Protein AF-A0A1V5E621-F1 (afdb_monomer_lite)

Sequence (290 aa):
MVGLLAVSEIFIEAEEPFKEYKGSVGYKSMRDEMPPFSLFKSQWANLIRSPIIGTVVGALPGAGATIAAFLAYGTTARLSKNPEKFGKGAIDGLMSSECANNASTGGSMTILLSLGLPGSNTTAMMIAAFMIHGMQPGPLLMTTRPDIIYGIFVAMLLSNLFLLVLTAFVGIRMFLELNRLPYSIFSAVIMILCVVGAFGLANSTDDLYLMFVFGVVGYVMMKFDIPVAPAILALVLGDMAELALRRSLLLSMGDPTILISRPISIILLLGAVISIVYPLIKKPKILQGA

pLDDT: mean 83.5, std 10.84, range [32.88, 95.5]

Foldseek 3Di:
DCQLPLLLVLVVVVVPDQPPPPDQPDCPDLVVLPDDPVVCVVQVVLLVVLLVLLLVLLLAFASALQNSLVVQLVVQLLPDPCVVCPVVPDPNSVSSSVSSSLSSVVNQVCCCQAPVGGSHPVSVVVCVVCVVVVHRHHPVCCVPPVVVVVVVVVVSVVVVVVCVVCCSPPVSVVVSVVVPDRVVVVSVVSVVVSQCVQCVPPVDPVSVVVSNVSNVVSNVCVVVVNDSVVVVVCVSVVVVVVVVQVVQCVVVVNDNCSCVPDPVSVVVVVVVVCVVVVCVVPPRPSVVPD

Secondary structure (DSSP, 8-state):
-HIIIIIHHHHHHTTS-------------HHHHSPPHHHHHHTHHHHHHHHHHHHHHHTSTTTHHHHHHHHHHHHHHHH-S-GGGTTTT-HHHHHHHHHHHHHHHHHHHHHHHHHS--SSHHHHHHHHHHHHTT---SHHHHHH-HHHHHHHHHHHHHHHHHHHHHIIIIIHHHHHHHTTS-HHHHHHHHHHHHHHHHHHHHT-HHHHHHHHHHHHHHHHHHHTT--HHHHHHHHHHHHHHHHHHHHHHHHTTT-TTHHHHSHHHHHHHHHHHHHHHHHHHS--GGGG--

Radius of gyration: 21.8 Å; chains: 1; bounding box: 54×50×50 Å

Structure (mmCIF, N/CA/C/O backbone):
data_AF-A0A1V5E621-F1
#
_entry.id   AF-A0A1V5E621-F1
#
loop_
_atom_site.group_PDB
_atom_site.id
_atom_site.type_symbol
_atom_site.label_atom_id
_atom_site.label_alt_id
_atom_site.label_comp_id
_atom_site.label_asym_id
_atom_site.label_entity_id
_atom_site.label_seq_id
_atom_site.pdbx_PDB_ins_code
_atom_site.Cartn_x
_atom_site.Cartn_y
_atom_site.Cartn_z
_atom_site.occupancy
_atom_site.B_iso_or_equiv
_atom_site.auth_seq_id
_atom_site.auth_comp_id
_atom_site.auth_asym_id
_atom_site.auth_atom_id
_atom_site.pdbx_PDB_model_num
ATOM 1 N N . MET A 1 1 ? -12.658 -4.492 -6.770 1.00 78.56 1 MET A N 1
ATOM 2 C CA . MET A 1 1 ? -12.250 -4.106 -5.394 1.00 78.56 1 MET A CA 1
ATOM 3 C C . MET A 1 1 ? -13.202 -3.097 -4.772 1.00 78.56 1 MET A C 1
ATOM 5 O O . MET A 1 1 ? -13.733 -3.394 -3.717 1.00 78.56 1 MET A O 1
ATOM 9 N N . VAL A 1 2 ? -13.443 -1.947 -5.419 1.00 85.88 2 VAL A N 1
ATOM 10 C CA . VAL A 1 2 ? -14.343 -0.894 -4.903 1.00 85.88 2 VAL A CA 1
ATOM 11 C C . VAL A 1 2 ? -15.745 -1.432 -4.594 1.00 85.88 2 VAL A C 1
ATOM 13 O O . VAL A 1 2 ? -16.239 -1.212 -3.496 1.00 85.88 2 VAL A O 1
ATOM 16 N N . GLY A 1 3 ? -16.331 -2.220 -5.504 1.00 87.88 3 GLY A N 1
ATOM 17 C CA . GLY A 1 3 ? -17.604 -2.908 -5.260 1.00 87.88 3 GLY A CA 1
ATOM 18 C C . GLY A 1 3 ? -17.566 -3.800 -4.015 1.00 87.88 3 GLY A C 1
ATOM 19 O O . GLY A 1 3 ? -18.259 -3.544 -3.041 1.00 87.88 3 GLY A O 1
ATOM 20 N N . LEU A 1 4 ? -16.683 -4.801 -4.025 1.00 88.12 4 LEU A N 1
ATOM 21 C CA . LEU A 1 4 ? -16.590 -5.832 -2.983 1.00 88.12 4 LEU A CA 1
ATOM 22 C C . LEU A 1 4 ? -16.214 -5.324 -1.576 1.00 88.12 4 LEU A C 1
ATOM 24 O O . LEU A 1 4 ? -16.341 -6.096 -0.637 1.00 88.12 4 LEU A O 1
ATOM 28 N N . LEU A 1 5 ? -15.684 -4.102 -1.435 1.00 85.19 5 LEU A N 1
ATOM 29 C CA . LEU A 1 5 ? -15.322 -3.520 -0.136 1.00 85.19 5 LEU A CA 1
ATOM 30 C C . LEU A 1 5 ? -16.185 -2.302 0.197 1.00 85.19 5 LEU A C 1
ATOM 32 O O . LEU A 1 5 ? -16.926 -2.317 1.167 1.00 85.19 5 LEU A O 1
ATOM 36 N N . ALA A 1 6 ? -16.084 -1.235 -0.599 1.00 87.88 6 ALA A N 1
ATOM 37 C CA . ALA A 1 6 ? -16.684 0.050 -0.259 1.00 87.88 6 ALA A CA 1
ATOM 38 C C . ALA A 1 6 ? -18.206 0.038 -0.446 1.00 87.88 6 ALA A C 1
ATOM 40 O O . ALA A 1 6 ? -18.937 0.474 0.436 1.00 87.88 6 ALA A O 1
ATOM 41 N N . VAL A 1 7 ? -18.693 -0.491 -1.574 1.00 91.12 7 VAL A N 1
ATOM 42 C CA . VAL A 1 7 ? -20.138 -0.540 -1.862 1.00 91.12 7 VAL A CA 1
ATOM 43 C C . VAL A 1 7 ? -20.842 -1.527 -0.933 1.00 91.12 7 VAL A C 1
ATOM 45 O O . VAL A 1 7 ? -21.912 -1.229 -0.410 1.00 91.12 7 VAL A O 1
ATOM 48 N N . SER A 1 8 ? -20.227 -2.681 -0.684 1.00 89.94 8 SER A N 1
ATOM 49 C CA . SER A 1 8 ? -20.763 -3.687 0.229 1.00 89.94 8 SER A CA 1
ATOM 50 C C . SER A 1 8 ? -20.840 -3.212 1.683 1.00 89.94 8 SER A C 1
ATOM 52 O O . SER A 1 8 ? -21.829 -3.511 2.343 1.00 89.94 8 SER A O 1
ATOM 54 N N . GLU A 1 9 ? -19.852 -2.450 2.173 1.00 86.25 9 GLU A N 1
ATOM 55 C CA . GLU A 1 9 ? -19.884 -1.879 3.531 1.00 86.25 9 GLU A CA 1
ATOM 56 C C . GLU A 1 9 ? -21.050 -0.894 3.676 1.00 86.25 9 GLU A C 1
ATOM 58 O O . GLU A 1 9 ? -21.794 -0.929 4.652 1.00 86.25 9 GLU A O 1
ATOM 63 N N . ILE A 1 10 ? -21.2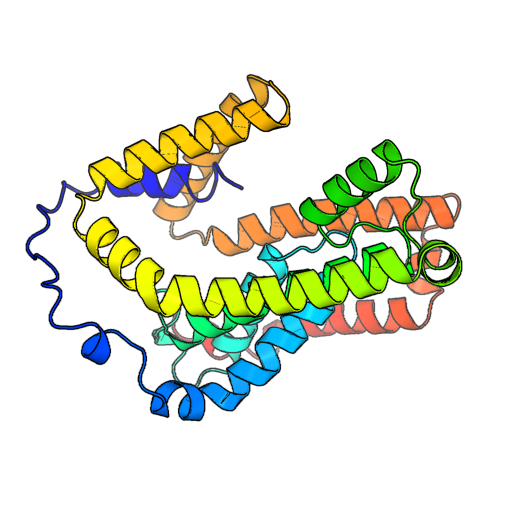69 -0.065 2.648 1.00 88.75 10 ILE A N 1
ATOM 64 C CA . ILE A 1 10 ? -22.397 0.872 2.609 1.00 88.75 10 ILE A CA 1
ATOM 65 C C . ILE A 1 10 ? -23.738 0.124 2.639 1.00 88.75 10 ILE A C 1
ATOM 67 O O . ILE A 1 10 ? -24.676 0.587 3.283 1.00 88.75 10 ILE A O 1
ATOM 71 N N . PHE A 1 11 ? -23.848 -1.027 1.967 1.00 89.12 11 PHE A N 1
ATOM 72 C CA . PHE A 1 11 ? -25.070 -1.837 1.988 1.00 89.12 11 PHE A CA 1
ATOM 73 C C . PHE A 1 11 ? -25.355 -2.470 3.353 1.00 89.12 11 PHE A C 1
ATOM 75 O O . PHE A 1 11 ? -26.519 -2.547 3.734 1.00 89.12 11 PHE A O 1
ATOM 82 N N . ILE A 1 12 ? -24.328 -2.900 4.090 1.00 85.69 12 ILE A N 1
ATOM 83 C CA . ILE A 1 12 ? -24.497 -3.417 5.459 1.00 85.69 12 ILE A CA 1
ATOM 84 C C . ILE A 1 12 ? -24.938 -2.305 6.392 1.00 85.69 12 ILE A C 1
ATOM 86 O O . ILE A 1 12 ? -25.892 -2.472 7.144 1.00 85.69 12 ILE A O 1
ATOM 90 N N . GLU A 1 13 ? -24.279 -1.154 6.312 1.00 79.50 13 GLU A N 1
ATOM 91 C CA . GLU A 1 13 ? -24.615 -0.021 7.166 1.00 79.50 13 GLU A CA 1
ATOM 92 C C . GLU A 1 13 ? -26.044 0.474 6.909 1.00 79.50 13 GLU A C 1
ATOM 94 O O . GLU A 1 13 ? -26.742 0.866 7.837 1.00 79.50 13 GLU A O 1
ATOM 99 N N . ALA A 1 14 ? -26.517 0.408 5.661 1.00 82.69 14 ALA A N 1
ATOM 100 C CA . ALA A 1 14 ? -27.899 0.736 5.323 1.00 82.69 14 ALA A CA 1
ATOM 101 C C . ALA A 1 14 ? -28.937 -0.210 5.969 1.00 82.69 14 ALA A C 1
ATOM 103 O O . ALA A 1 14 ? -30.115 0.144 6.030 1.00 82.69 14 ALA A O 1
ATOM 104 N N . GLU A 1 15 ? -28.527 -1.400 6.427 1.00 79.50 15 GLU A N 1
ATOM 105 C CA . GLU A 1 15 ? -29.370 -2.361 7.152 1.00 79.50 15 GLU A CA 1
ATOM 106 C C . GLU A 1 15 ? -29.388 -2.089 8.668 1.00 79.50 15 GLU A C 1
ATOM 108 O O . GLU A 1 15 ? -30.377 -2.414 9.332 1.00 79.50 15 GLU A O 1
ATOM 113 N N . GLU A 1 16 ? -28.349 -1.459 9.235 1.00 68.88 16 GLU A N 1
ATOM 114 C CA . GLU A 1 16 ? -28.385 -1.034 10.636 1.00 68.88 16 GLU A CA 1
ATOM 115 C C . GLU A 1 16 ? -29.366 0.144 10.804 1.00 68.88 16 GLU A C 1
ATOM 117 O O . GLU A 1 16 ? -29.319 1.119 10.049 1.00 68.88 16 GLU A O 1
ATOM 122 N N . PRO A 1 17 ? -30.275 0.112 11.804 1.00 58.75 17 PRO A N 1
ATOM 123 C CA . PRO A 1 17 ? -31.114 1.266 12.089 1.00 58.75 17 PRO A CA 1
ATOM 124 C C . PRO A 1 17 ? -30.188 2.431 12.407 1.00 58.75 17 PRO A C 1
ATOM 126 O O . PRO A 1 17 ? -29.382 2.289 13.327 1.00 58.75 17 PRO A O 1
ATOM 129 N N . PHE A 1 18 ? -30.303 3.540 11.658 1.00 58.69 18 PHE A N 1
ATOM 130 C CA . PHE A 1 18 ? -29.495 4.749 11.837 1.00 58.69 18 PHE A CA 1
ATOM 131 C C . PHE A 1 18 ? -29.336 5.044 13.329 1.00 58.69 18 PHE A C 1
ATOM 133 O O . PHE A 1 18 ? -30.226 5.619 13.963 1.00 58.69 18 PHE A O 1
ATOM 140 N N . LYS A 1 19 ? -28.213 4.615 13.915 1.00 54.72 19 LYS A N 1
ATOM 141 C CA . LYS A 1 19 ? -27.894 4.941 15.295 1.00 54.72 19 LYS A CA 1
ATOM 142 C C . LYS A 1 19 ? -27.617 6.423 15.261 1.00 54.72 19 LYS A C 1
ATOM 144 O O . LYS A 1 19 ? -26.591 6.863 14.748 1.00 54.72 19 LYS A O 1
ATOM 149 N N . GLU A 1 20 ? -28.587 7.186 15.748 1.00 50.09 20 GLU A N 1
ATOM 150 C CA . GLU A 1 20 ? -28.458 8.614 15.960 1.00 50.09 20 GLU A CA 1
ATOM 151 C C . GLU A 1 20 ? -27.117 8.837 16.665 1.00 50.09 20 GLU A C 1
ATOM 153 O O . GLU A 1 20 ? -26.882 8.299 17.753 1.00 50.09 20 GLU A O 1
ATOM 158 N N . TYR A 1 21 ? -26.190 9.514 15.986 1.00 52.19 21 TYR A N 1
ATOM 159 C CA . TYR A 1 21 ? -24.822 9.665 16.457 1.00 52.19 21 TYR A CA 1
ATOM 160 C C . TYR A 1 21 ? -24.832 10.508 17.738 1.00 52.19 21 TYR A C 1
ATOM 162 O O . TYR A 1 21 ? -24.799 11.739 17.716 1.00 52.19 21 TYR A O 1
ATOM 170 N N . LYS A 1 22 ? -24.929 9.836 18.888 1.00 47.47 22 LYS A N 1
ATOM 171 C CA . LYS A 1 22 ? -24.867 10.446 20.214 1.00 47.47 22 LYS A CA 1
ATOM 172 C C . LYS A 1 22 ? -23.409 10.653 20.591 1.00 47.47 22 LYS A C 1
ATOM 174 O O . LYS A 1 22 ? -22.827 9.841 21.302 1.00 47.47 22 LYS A O 1
ATOM 179 N N . GLY A 1 23 ? -22.823 11.758 20.148 1.00 48.41 23 GLY A N 1
ATOM 180 C CA . GLY A 1 23 ? -21.584 12.230 20.757 1.00 48.41 23 GLY A CA 1
ATOM 181 C C . GLY A 1 23 ? -20.709 13.053 19.841 1.00 48.41 23 GLY A C 1
ATOM 182 O O . GLY A 1 23 ? -19.847 12.528 19.147 1.00 48.41 23 GLY A O 1
ATOM 183 N N . SER A 1 24 ? -20.844 14.373 19.939 1.00 46.22 24 SER A N 1
ATOM 184 C CA . SER A 1 24 ? -19.802 15.306 19.527 1.00 46.22 24 SER A CA 1
ATOM 185 C C . SER A 1 24 ? -18.463 14.877 20.139 1.00 46.22 24 SER A C 1
ATOM 187 O O . SER A 1 24 ? -18.254 15.037 21.346 1.00 46.22 24 SER A O 1
ATOM 189 N N . VAL A 1 25 ? -17.539 14.362 19.325 1.00 53.59 25 VAL A N 1
ATOM 190 C CA . VAL A 1 25 ? -16.125 14.331 19.707 1.00 53.59 25 VAL A CA 1
ATOM 191 C C . VAL A 1 25 ? -15.701 15.797 19.773 1.00 53.59 25 VAL A C 1
ATOM 193 O O . VAL A 1 25 ? -15.445 16.458 18.760 1.00 53.59 25 VAL A O 1
ATOM 196 N N . GLY A 1 26 ? -15.795 16.355 20.979 1.00 52.56 26 GLY A N 1
ATOM 197 C CA . GLY A 1 26 ? -15.386 17.715 21.273 1.00 52.56 26 GLY A CA 1
ATOM 198 C C . GLY A 1 26 ? -13.885 17.807 21.071 1.00 52.56 26 GLY A C 1
ATOM 199 O O . GLY A 1 26 ? -13.134 17.102 21.741 1.00 52.56 26 GLY A O 1
ATOM 200 N N . TYR A 1 27 ? -13.470 18.663 20.141 1.00 53.56 27 TYR A N 1
ATOM 201 C CA . TYR A 1 27 ? -12.065 18.999 19.949 1.00 53.56 27 TYR A CA 1
ATOM 202 C C . TYR A 1 27 ? -11.593 19.668 21.236 1.00 53.56 27 TYR A C 1
ATOM 204 O O . TYR A 1 27 ? -12.043 20.770 21.558 1.00 53.56 27 TYR A O 1
ATOM 212 N N . LYS A 1 28 ? -10.769 18.968 22.018 1.00 58.91 28 LYS A N 1
ATOM 213 C CA . LYS A 1 28 ? -10.285 19.494 23.299 1.00 58.91 28 LYS A CA 1
ATOM 214 C C . LYS A 1 28 ? -9.079 20.406 23.089 1.00 58.91 28 LYS A C 1
ATOM 216 O O . LYS A 1 28 ? -9.027 21.467 23.705 1.00 58.91 28 LYS A O 1
ATOM 221 N N . SER A 1 29 ? -8.135 20.021 22.220 1.00 59.38 29 SER A N 1
ATOM 222 C CA . SER A 1 29 ? -6.900 20.767 21.928 1.00 59.38 29 SER A CA 1
ATOM 223 C C . SER A 1 29 ? -6.001 20.008 20.940 1.00 59.38 29 SER A C 1
ATOM 225 O O . SER A 1 29 ? -5.875 18.790 21.014 1.00 59.38 29 SER A O 1
ATOM 227 N N . MET A 1 30 ? -5.262 20.744 20.099 1.00 58.19 30 MET A N 1
ATOM 228 C CA . MET A 1 30 ? -4.259 20.204 19.164 1.00 58.19 30 MET A CA 1
ATOM 229 C C . MET A 1 30 ? -3.169 19.370 19.851 1.00 58.19 30 MET A C 1
ATOM 231 O O . MET A 1 30 ? -2.639 18.432 19.265 1.00 58.19 30 MET A O 1
ATOM 235 N N . ARG A 1 31 ? -2.808 19.728 21.091 1.00 61.19 31 ARG A N 1
ATOM 236 C CA . ARG A 1 31 ? -1.798 19.002 21.875 1.00 61.19 31 ARG A CA 1
ATOM 237 C C . ARG A 1 31 ? -2.319 17.678 22.423 1.00 61.19 31 ARG A C 1
ATOM 239 O O . ARG A 1 31 ? -1.518 16.767 22.588 1.00 61.19 31 ARG A O 1
ATOM 246 N N . ASP A 1 32 ? -3.619 17.587 22.691 1.00 64.62 32 ASP A N 1
ATOM 247 C CA . ASP A 1 32 ? -4.231 16.389 23.277 1.00 64.62 32 ASP A CA 1
ATOM 248 C C . ASP A 1 32 ? -4.544 15.328 22.214 1.00 64.62 32 ASP A C 1
ATOM 250 O O . ASP A 1 32 ? -4.650 14.145 22.524 1.00 64.62 32 ASP A O 1
ATOM 254 N N . GLU A 1 33 ? -4.665 15.748 20.954 1.00 69.56 33 GLU A N 1
ATOM 255 C CA . GLU A 1 33 ? -4.989 14.877 19.821 1.00 69.56 33 GLU A CA 1
ATOM 256 C C . GLU A 1 33 ? -3.757 14.433 19.023 1.00 69.56 33 GLU A C 1
ATOM 258 O O . GLU A 1 33 ? -3.839 13.496 18.226 1.00 69.56 33 GLU A O 1
ATOM 263 N N . MET A 1 34 ? -2.595 15.058 19.247 1.00 72.69 34 MET A N 1
ATOM 264 C CA . MET A 1 34 ? -1.339 14.551 18.700 1.00 72.69 34 MET A CA 1
ATOM 265 C C . MET A 1 34 ? -0.938 13.247 19.406 1.00 72.69 34 MET A C 1
ATOM 267 O O . MET A 1 34 ? -0.946 13.181 20.638 1.00 72.69 34 MET A O 1
ATOM 271 N N . PRO A 1 35 ? -0.522 12.210 18.654 1.00 75.12 35 PRO A N 1
ATOM 272 C CA . PRO A 1 35 ? -0.103 10.953 19.252 1.00 75.12 35 PRO A CA 1
ATOM 273 C C . PRO A 1 35 ? 1.112 11.181 20.164 1.00 75.12 35 PRO A C 1
ATOM 275 O O . PRO A 1 35 ? 2.080 11.834 19.757 1.00 75.12 35 PRO A O 1
ATOM 278 N N . PRO A 1 36 ? 1.106 10.638 21.394 1.00 80.38 36 PRO A N 1
ATOM 279 C CA . PRO A 1 36 ? 2.201 10.849 22.323 1.00 80.38 36 PRO A CA 1
ATOM 280 C C . PRO A 1 36 ? 3.473 10.176 21.798 1.00 80.38 36 PRO A C 1
ATOM 282 O O . PRO A 1 36 ? 3.439 9.057 21.286 1.00 80.38 36 PRO A O 1
ATOM 285 N N . PHE A 1 37 ? 4.629 10.814 21.997 1.00 80.81 37 PHE A N 1
ATOM 286 C CA . PHE A 1 37 ? 5.928 10.260 21.584 1.00 80.81 37 PHE A CA 1
ATOM 287 C C . PHE A 1 37 ? 6.224 8.872 22.187 1.00 80.81 37 PHE A C 1
ATOM 289 O O . PHE A 1 37 ? 6.970 8.080 21.609 1.00 80.81 37 PHE A O 1
ATOM 296 N N . SER A 1 38 ? 5.600 8.533 23.319 1.00 82.69 38 SER A N 1
ATOM 297 C CA . SER A 1 38 ? 5.678 7.201 23.928 1.00 82.69 38 SER A CA 1
ATOM 298 C C . SER A 1 38 ? 5.112 6.091 23.032 1.00 82.69 38 SER A C 1
ATOM 300 O O . SER A 1 38 ? 5.614 4.967 23.084 1.00 82.69 38 SER A O 1
ATOM 302 N N . LEU A 1 39 ? 4.134 6.404 22.174 1.00 83.81 39 LEU A N 1
ATOM 303 C CA . LEU A 1 39 ? 3.551 5.467 21.213 1.00 83.81 39 LEU A CA 1
ATOM 304 C C . LEU A 1 39 ? 4.574 5.045 20.152 1.00 83.81 39 LEU A C 1
ATOM 306 O O . LEU A 1 39 ? 4.658 3.876 19.792 1.00 83.81 39 LEU A O 1
ATOM 310 N N . PHE A 1 40 ? 5.416 5.971 19.693 1.00 83.69 40 PHE A N 1
ATOM 311 C CA . PHE A 1 40 ? 6.476 5.644 18.736 1.00 83.69 40 PHE A CA 1
ATOM 312 C C . PHE A 1 40 ? 7.514 4.708 19.358 1.00 83.69 40 PHE A C 1
ATOM 314 O O . PHE A 1 40 ? 7.974 3.765 18.715 1.00 83.69 40 PHE A O 1
ATOM 321 N N . LYS A 1 41 ? 7.833 4.913 20.643 1.00 83.94 41 LYS A N 1
ATOM 322 C CA . LYS A 1 41 ? 8.753 4.038 21.376 1.00 83.94 41 LYS A CA 1
ATOM 323 C C . LYS A 1 41 ? 8.178 2.636 21.577 1.00 83.94 41 LYS A C 1
ATOM 325 O O . LYS A 1 41 ? 8.928 1.671 21.474 1.00 83.94 41 LYS A O 1
ATOM 330 N N . SER A 1 42 ? 6.879 2.495 21.845 1.00 83.38 42 SER A N 1
ATOM 331 C CA . SER A 1 42 ? 6.257 1.170 21.982 1.00 83.38 42 SER A CA 1
ATOM 332 C C . SER A 1 42 ? 6.136 0.432 20.644 1.00 83.38 42 SER A C 1
ATOM 334 O O . SER A 1 42 ? 6.198 -0.795 20.627 1.00 83.38 42 SER A O 1
ATOM 336 N N . GLN A 1 43 ? 6.052 1.166 19.529 1.00 86.12 43 GLN A N 1
ATOM 337 C CA . GLN A 1 43 ? 5.875 0.624 18.177 1.00 86.12 43 GLN A CA 1
ATOM 338 C C . GLN A 1 43 ? 7.154 0.548 17.337 1.00 86.12 43 GLN A C 1
ATOM 340 O O . GLN A 1 43 ? 7.078 0.300 16.134 1.00 86.12 43 GLN A O 1
ATOM 345 N N . TRP A 1 44 ? 8.334 0.723 17.936 1.00 88.06 44 TRP A N 1
ATOM 346 C CA . TRP A 1 44 ? 9.609 0.803 17.209 1.00 88.06 44 TRP A CA 1
ATOM 347 C C . TRP A 1 44 ? 9.840 -0.373 16.238 1.00 88.06 44 TRP A C 1
ATOM 349 O O . TRP A 1 44 ? 10.294 -0.172 15.113 1.00 88.06 44 TRP A O 1
ATOM 359 N N . ALA A 1 45 ? 9.455 -1.593 16.627 1.00 88.88 45 ALA A N 1
ATOM 360 C CA . ALA A 1 45 ? 9.586 -2.777 15.779 1.00 88.88 45 ALA A CA 1
ATOM 361 C C . ALA A 1 45 ? 8.699 -2.694 14.524 1.00 88.88 45 ALA A C 1
ATOM 363 O O . ALA A 1 45 ? 9.131 -3.054 13.429 1.00 88.88 45 ALA A O 1
ATOM 364 N N . ASN A 1 46 ? 7.474 -2.178 14.664 1.00 90.25 46 ASN A N 1
ATOM 365 C CA . ASN A 1 46 ? 6.545 -1.987 13.551 1.00 90.25 46 ASN A CA 1
ATOM 366 C C . ASN A 1 46 ? 6.980 -0.815 12.657 1.00 90.25 46 ASN A C 1
ATOM 368 O O . ASN A 1 46 ? 6.857 -0.918 11.437 1.00 90.25 46 ASN A O 1
ATOM 372 N N . LEU A 1 47 ? 7.550 0.245 13.240 1.00 89.81 47 LEU A N 1
ATOM 373 C CA . LEU A 1 47 ? 8.096 1.400 12.515 1.00 89.81 47 LEU A CA 1
ATOM 374 C C . LEU A 1 47 ? 9.304 1.053 11.640 1.00 89.81 47 LEU A C 1
ATOM 376 O O . LEU A 1 47 ? 9.536 1.730 10.649 1.00 89.81 47 LEU A O 1
ATOM 380 N N . ILE A 1 48 ? 10.061 0.007 11.973 1.00 93.12 48 ILE A N 1
ATOM 381 C CA . ILE A 1 48 ? 11.180 -0.462 11.142 1.00 93.12 48 ILE A CA 1
ATOM 382 C C . ILE A 1 48 ? 10.708 -1.535 10.158 1.00 93.12 48 ILE A C 1
ATOM 384 O O . ILE A 1 48 ? 10.993 -1.460 8.965 1.00 93.12 48 ILE A O 1
ATOM 388 N N . ARG A 1 49 ? 9.958 -2.536 10.635 1.00 93.88 49 ARG A N 1
ATOM 389 C CA . ARG A 1 49 ? 9.540 -3.670 9.802 1.00 93.88 49 ARG A CA 1
ATOM 390 C C . ARG A 1 49 ? 8.608 -3.245 8.672 1.00 93.88 49 ARG A C 1
ATOM 392 O O . ARG A 1 49 ? 8.771 -3.705 7.547 1.00 93.88 49 ARG A O 1
ATOM 399 N N . SER A 1 50 ? 7.614 -2.413 8.968 1.00 95.00 50 SER A N 1
ATOM 400 C CA . SER A 1 50 ? 6.540 -2.131 8.011 1.00 95.00 50 SER A CA 1
ATOM 401 C C . SER A 1 50 ? 7.024 -1.328 6.803 1.00 95.00 50 SER A C 1
ATOM 403 O O . SER A 1 50 ? 6.678 -1.716 5.690 1.00 95.00 50 SER A O 1
ATOM 405 N N . PRO A 1 51 ? 7.893 -0.307 6.952 1.00 95.00 51 PRO A N 1
ATOM 406 C CA . PRO A 1 51 ? 8.521 0.334 5.802 1.00 95.00 51 PRO A CA 1
ATOM 407 C C . PRO A 1 51 ? 9.405 -0.601 4.978 1.00 95.00 51 PRO A C 1
ATOM 409 O O . PRO A 1 51 ? 9.404 -0.495 3.760 1.00 95.00 51 PRO A O 1
ATOM 412 N N . ILE A 1 52 ? 10.124 -1.545 5.600 1.00 95.44 52 ILE A N 1
ATOM 413 C CA . ILE A 1 52 ? 10.918 -2.541 4.856 1.00 95.44 52 ILE A CA 1
ATOM 414 C C . ILE A 1 52 ? 9.999 -3.413 3.997 1.00 95.44 52 ILE A C 1
ATOM 416 O O . ILE A 1 52 ? 10.257 -3.582 2.808 1.00 95.44 52 ILE A O 1
ATOM 420 N N . ILE A 1 53 ? 8.904 -3.920 4.577 1.00 94.44 53 ILE A N 1
ATOM 421 C CA . ILE A 1 53 ? 7.880 -4.661 3.827 1.00 94.44 53 ILE A CA 1
ATOM 422 C C . ILE A 1 53 ? 7.336 -3.787 2.693 1.00 94.44 53 ILE A C 1
ATOM 424 O O . ILE A 1 53 ? 7.280 -4.241 1.556 1.00 94.44 53 ILE A O 1
ATOM 428 N N . GLY A 1 54 ? 6.997 -2.530 2.990 1.00 94.19 54 GLY A N 1
ATOM 429 C CA . GLY A 1 54 ? 6.510 -1.556 2.020 1.00 94.19 54 GLY A CA 1
ATOM 430 C C . GLY A 1 54 ? 7.445 -1.384 0.833 1.00 94.19 54 GLY A C 1
ATOM 431 O O . GLY A 1 54 ? 7.041 -1.630 -0.296 1.00 94.19 54 GLY A O 1
ATOM 432 N N . THR A 1 55 ? 8.704 -1.034 1.082 1.00 94.31 55 THR A N 1
ATOM 433 C CA . THR A 1 55 ? 9.718 -0.817 0.043 1.00 94.31 55 THR A CA 1
ATOM 434 C C . THR A 1 55 ? 9.979 -2.078 -0.777 1.00 94.31 55 THR A C 1
ATOM 436 O O . THR A 1 55 ? 10.055 -1.994 -1.998 1.00 94.31 55 THR A O 1
ATOM 439 N N . VAL A 1 56 ? 10.089 -3.250 -0.140 1.00 92.88 56 VAL A N 1
ATOM 440 C CA . VAL A 1 56 ? 10.328 -4.516 -0.852 1.00 92.88 56 VAL A CA 1
ATOM 441 C C . VAL A 1 56 ? 9.138 -4.878 -1.733 1.00 92.88 56 VAL A C 1
ATOM 443 O O . VAL A 1 56 ? 9.333 -5.216 -2.894 1.00 92.88 56 VAL A O 1
ATOM 446 N N . VAL A 1 57 ? 7.913 -4.773 -1.213 1.00 90.75 57 VAL A N 1
ATOM 447 C CA . VAL A 1 57 ? 6.701 -5.045 -1.995 1.00 90.75 57 VAL A CA 1
ATOM 448 C C . VAL A 1 57 ? 6.532 -4.014 -3.104 1.00 90.75 57 VAL A C 1
ATOM 450 O O . VAL A 1 57 ? 6.240 -4.394 -4.226 1.00 90.75 57 VAL A O 1
ATOM 453 N N . GLY A 1 58 ? 6.778 -2.731 -2.842 1.00 89.31 58 G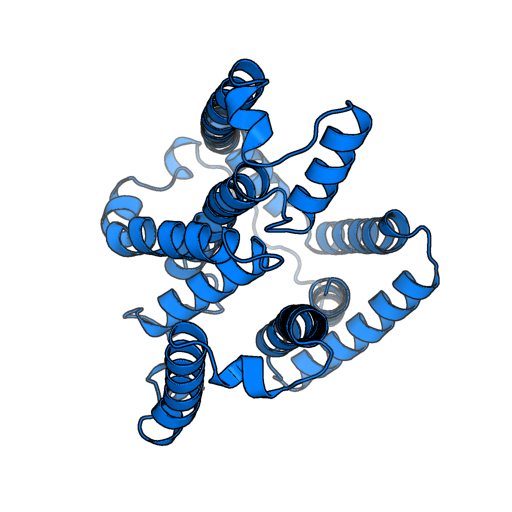LY A N 1
ATOM 454 C CA . GLY A 1 58 ? 6.757 -1.690 -3.871 1.00 89.31 58 GLY A CA 1
ATOM 455 C C . GLY A 1 58 ? 7.793 -1.928 -4.971 1.00 89.31 58 GLY A C 1
ATOM 456 O O . GLY A 1 58 ? 7.558 -1.592 -6.127 1.00 89.31 58 GLY A O 1
ATOM 457 N N . ALA A 1 59 ? 8.919 -2.561 -4.634 1.00 89.75 59 ALA A N 1
ATOM 458 C CA . ALA A 1 59 ? 9.922 -2.970 -5.608 1.00 89.75 59 ALA A CA 1
ATOM 459 C C . ALA A 1 59 ? 9.521 -4.219 -6.427 1.00 89.75 59 ALA A C 1
ATOM 461 O O . ALA A 1 59 ? 10.259 -4.639 -7.319 1.00 89.75 59 ALA A O 1
ATOM 462 N N . LEU A 1 60 ? 8.363 -4.829 -6.164 1.00 87.12 60 LEU A N 1
ATOM 463 C CA . LEU A 1 60 ? 7.814 -5.892 -7.001 1.00 87.12 60 LEU A CA 1
ATOM 464 C C . LEU A 1 60 ? 6.901 -5.281 -8.076 1.00 87.12 60 LEU A C 1
ATOM 466 O O . LEU A 1 60 ? 5.973 -4.542 -7.739 1.00 87.12 60 LEU A O 1
ATOM 470 N N . PRO A 1 61 ? 7.108 -5.599 -9.368 1.00 81.12 61 PRO A N 1
ATOM 471 C CA . PRO A 1 61 ? 6.273 -5.071 -10.439 1.00 81.12 61 PRO A CA 1
ATOM 472 C C . PRO A 1 61 ? 4.789 -5.387 -10.233 1.00 81.12 61 PRO A C 1
ATOM 474 O O . PRO A 1 61 ? 4.407 -6.551 -10.130 1.00 81.12 61 PRO A O 1
ATOM 477 N N . GLY A 1 62 ? 3.961 -4.343 -10.216 1.00 73.75 62 GLY A N 1
ATOM 478 C CA . GLY A 1 62 ? 2.503 -4.431 -10.107 1.00 73.75 62 GLY A CA 1
ATOM 479 C C . GLY A 1 62 ? 1.938 -4.623 -8.695 1.00 73.75 62 GLY A C 1
ATOM 480 O O . GLY A 1 62 ? 0.720 -4.640 -8.565 1.00 73.75 62 GLY A O 1
ATOM 481 N N . ALA A 1 63 ? 2.760 -4.754 -7.644 1.00 78.38 63 ALA A N 1
ATOM 482 C CA . ALA A 1 63 ? 2.251 -5.083 -6.305 1.00 78.38 63 ALA A CA 1
ATOM 483 C C . ALA A 1 63 ? 1.564 -3.902 -5.616 1.00 78.38 63 ALA A C 1
ATOM 485 O O . ALA A 1 63 ? 0.555 -4.057 -4.925 1.00 78.38 63 ALA A O 1
ATOM 486 N N . GLY A 1 64 ? 2.103 -2.703 -5.827 1.00 80.69 64 GLY A N 1
ATOM 487 C CA . GLY A 1 64 ? 1.540 -1.469 -5.303 1.00 80.69 64 GLY A CA 1
ATOM 488 C C . GLY A 1 64 ? 1.415 -1.404 -3.776 1.00 80.69 64 GLY A C 1
ATOM 489 O O . GLY A 1 64 ? 1.918 -2.231 -3.009 1.00 80.69 64 GLY A O 1
ATOM 490 N N . ALA A 1 65 ? 0.746 -0.346 -3.328 1.00 87.44 65 ALA A N 1
ATOM 491 C CA . ALA A 1 65 ? 0.716 0.024 -1.919 1.00 87.44 65 ALA A CA 1
ATOM 492 C C . ALA A 1 65 ? -0.334 -0.756 -1.108 1.00 87.44 65 ALA A C 1
ATOM 494 O O . ALA A 1 65 ? -0.128 -1.046 0.069 1.00 87.44 65 ALA A O 1
ATOM 495 N N . THR A 1 66 ? -1.422 -1.191 -1.751 1.00 86.88 66 THR A N 1
ATOM 496 C CA . THR A 1 66 ? -2.482 -1.974 -1.103 1.00 86.88 66 THR A CA 1
ATOM 497 C C . THR A 1 66 ? -1.976 -3.336 -0.626 1.00 86.88 66 THR A C 1
ATOM 499 O O . THR A 1 66 ? -2.224 -3.715 0.517 1.00 86.88 66 THR A O 1
ATOM 502 N N . ILE A 1 67 ? -1.209 -4.060 -1.452 1.00 86.19 67 ILE A N 1
ATOM 503 C CA . ILE A 1 67 ? -0.629 -5.355 -1.057 1.00 86.19 67 ILE A CA 1
ATOM 504 C C . ILE A 1 67 ? 0.383 -5.163 0.070 1.00 86.19 67 ILE A C 1
ATOM 506 O O . ILE A 1 67 ? 0.385 -5.933 1.031 1.00 86.19 67 ILE A O 1
ATOM 510 N N . ALA A 1 68 ? 1.209 -4.116 -0.013 1.00 91.75 68 ALA A N 1
ATOM 511 C CA . ALA A 1 68 ? 2.156 -3.773 1.040 1.00 91.75 68 ALA A CA 1
ATOM 512 C C . ALA A 1 68 ? 1.453 -3.545 2.387 1.00 91.75 68 ALA A C 1
ATOM 514 O O . ALA A 1 68 ? 1.869 -4.113 3.399 1.00 91.75 68 ALA A O 1
ATOM 515 N N . ALA A 1 69 ? 0.362 -2.775 2.389 1.00 91.75 69 ALA A N 1
ATOM 516 C CA . ALA A 1 69 ? -0.438 -2.495 3.576 1.00 91.75 69 ALA A CA 1
ATOM 517 C C . ALA A 1 69 ? -1.045 -3.773 4.175 1.00 91.75 69 ALA A C 1
ATOM 519 O O . ALA A 1 69 ? -0.864 -4.037 5.363 1.00 91.75 69 ALA A O 1
ATOM 520 N N . PHE A 1 70 ? -1.687 -4.618 3.360 1.00 88.75 70 PHE A N 1
ATOM 521 C CA . PHE A 1 70 ? -2.274 -5.876 3.835 1.00 88.75 70 PHE A CA 1
ATOM 522 C C . PHE A 1 70 ? -1.230 -6.874 4.337 1.00 88.75 70 PHE A C 1
ATOM 524 O O . PHE A 1 70 ? -1.443 -7.527 5.362 1.00 88.75 70 PHE A O 1
ATOM 531 N N . LEU A 1 71 ? -0.094 -6.998 3.647 1.00 89.88 71 LEU A N 1
ATOM 532 C CA . LEU A 1 71 ? 0.992 -7.868 4.084 1.00 89.88 71 LEU A CA 1
ATOM 533 C C . LEU A 1 71 ? 1.555 -7.384 5.422 1.00 89.88 71 LEU A C 1
ATOM 535 O O . LEU A 1 71 ? 1.704 -8.181 6.351 1.00 89.88 71 LEU A O 1
ATOM 539 N N . ALA A 1 72 ? 1.808 -6.080 5.558 1.00 92.81 72 ALA A N 1
ATOM 540 C CA . ALA A 1 72 ? 2.265 -5.498 6.811 1.00 92.81 72 ALA A CA 1
ATOM 541 C C . ALA A 1 72 ? 1.238 -5.719 7.929 1.00 92.81 72 ALA A C 1
ATOM 543 O O . ALA A 1 72 ? 1.608 -6.255 8.972 1.00 92.81 72 ALA A O 1
ATOM 544 N N . TYR A 1 73 ? -0.047 -5.442 7.690 1.00 90.62 73 TYR A N 1
ATOM 545 C CA . TYR A 1 73 ? -1.132 -5.708 8.637 1.00 90.62 73 TYR A CA 1
ATOM 546 C C . TYR A 1 73 ? -1.148 -7.168 9.100 1.00 90.62 73 TYR A C 1
ATOM 548 O O . TYR A 1 73 ? -1.129 -7.444 10.300 1.00 90.62 73 TYR A O 1
ATOM 556 N N . GLY A 1 74 ? -1.123 -8.113 8.157 1.00 87.44 74 GLY A N 1
ATOM 557 C CA . GLY A 1 74 ? -1.148 -9.544 8.444 1.00 87.44 74 GLY A CA 1
ATOM 558 C C . GLY A 1 74 ? 0.090 -10.019 9.205 1.00 87.44 74 GLY A C 1
ATOM 559 O O . GLY A 1 74 ? -0.027 -10.820 10.135 1.00 87.44 74 GLY A O 1
ATOM 560 N N . THR A 1 75 ? 1.280 -9.511 8.868 1.00 88.69 75 THR A N 1
ATOM 561 C CA . THR A 1 75 ? 2.504 -9.819 9.627 1.00 88.69 75 THR A CA 1
ATOM 562 C C . THR A 1 75 ? 2.450 -9.258 11.046 1.00 88.69 75 THR A C 1
ATOM 564 O O . THR A 1 75 ? 2.830 -9.956 11.987 1.00 88.69 75 THR A O 1
ATOM 567 N N . THR A 1 76 ? 1.923 -8.046 11.226 1.00 90.31 76 THR A N 1
ATOM 568 C CA . THR A 1 76 ? 1.748 -7.433 12.545 1.00 90.31 76 THR A CA 1
ATOM 569 C C . THR A 1 76 ? 0.725 -8.187 13.376 1.00 90.31 76 THR A C 1
ATOM 571 O O . THR A 1 76 ? 1.013 -8.491 14.528 1.00 90.31 76 THR A O 1
ATOM 574 N N . ALA A 1 77 ? -0.409 -8.580 12.796 1.00 86.75 77 ALA A N 1
ATOM 575 C CA . ALA A 1 77 ? -1.411 -9.396 13.475 1.00 86.75 77 ALA A CA 1
ATOM 576 C C . ALA A 1 77 ? -0.822 -10.731 13.964 1.00 86.75 77 ALA A C 1
ATOM 578 O O . ALA A 1 77 ? -1.049 -11.133 15.102 1.00 86.75 77 ALA A O 1
ATOM 579 N N . ARG A 1 78 ? 0.002 -11.393 13.135 1.00 84.38 78 ARG A N 1
ATOM 580 C CA . ARG A 1 78 ? 0.660 -12.679 13.459 1.00 84.38 78 ARG A CA 1
ATOM 581 C C . ARG A 1 78 ? 1.694 -12.578 14.569 1.00 84.38 78 ARG A C 1
ATOM 583 O O . ARG A 1 78 ? 1.879 -13.539 15.312 1.00 84.38 78 ARG A O 1
ATOM 590 N N . LEU A 1 79 ? 2.389 -11.450 14.644 1.00 85.31 79 LEU A N 1
ATOM 591 C CA . LEU A 1 79 ? 3.476 -11.221 15.594 1.00 85.31 79 LEU A CA 1
ATOM 592 C C . LEU A 1 79 ? 3.025 -10.441 16.834 1.00 85.31 79 LEU A C 1
ATOM 594 O O . LEU A 1 79 ? 3.809 -10.293 17.773 1.00 85.31 79 LEU A O 1
ATOM 598 N N . SER A 1 80 ? 1.790 -9.936 16.850 1.00 85.25 80 SER A N 1
ATOM 599 C CA . SER A 1 80 ? 1.274 -9.173 17.977 1.00 85.25 80 SER A CA 1
ATOM 600 C C . SER A 1 80 ? 1.068 -10.060 19.199 1.00 85.25 80 SER A C 1
ATOM 602 O O . SER A 1 80 ? 0.702 -11.232 19.112 1.00 85.25 80 SER A O 1
ATOM 604 N N . LYS A 1 81 ? 1.283 -9.457 20.369 1.00 80.81 81 LYS A N 1
ATOM 605 C CA . LYS A 1 81 ? 0.959 -10.063 21.663 1.00 80.81 81 LYS A CA 1
ATOM 606 C C . LYS A 1 81 ? -0.548 -10.053 21.947 1.00 80.81 81 LYS A C 1
ATOM 608 O O . LYS A 1 81 ? -0.979 -10.843 22.774 1.00 80.81 81 LYS A O 1
ATOM 613 N N . ASN A 1 82 ? -1.303 -9.187 21.260 1.00 83.56 82 ASN A N 1
ATOM 614 C CA . ASN A 1 82 ? -2.738 -8.950 21.453 1.00 83.56 82 ASN A CA 1
ATOM 615 C C . ASN A 1 82 ? -3.500 -9.100 20.113 1.00 83.56 82 ASN A C 1
ATOM 617 O O . ASN A 1 82 ? -3.974 -8.098 19.558 1.00 83.56 82 ASN A O 1
ATOM 621 N N . PRO A 1 83 ? -3.553 -10.309 19.520 1.00 79.38 83 PRO A N 1
ATOM 622 C CA . PRO A 1 83 ? -4.210 -10.544 18.232 1.00 79.38 83 PRO A CA 1
ATOM 623 C C . PRO A 1 83 ? -5.717 -10.224 18.239 1.00 79.38 83 PRO A C 1
ATOM 625 O O . PRO A 1 83 ? -6.269 -9.874 17.201 1.00 79.38 83 PRO A O 1
ATOM 628 N N . GLU A 1 84 ? -6.376 -10.249 19.396 1.00 80.25 84 GLU A N 1
ATOM 629 C CA . GLU A 1 84 ? -7.809 -9.978 19.576 1.00 80.25 84 GLU A CA 1
ATOM 630 C C . GLU A 1 84 ? -8.236 -8.527 19.289 1.00 80.25 84 GLU A C 1
ATOM 632 O O . GLU A 1 84 ? -9.428 -8.235 19.173 1.00 80.25 84 GLU A O 1
ATOM 637 N N . LYS A 1 85 ? -7.274 -7.602 19.181 1.00 83.25 85 LYS A N 1
ATOM 638 C CA . LYS A 1 85 ? -7.533 -6.191 18.850 1.00 83.25 85 LYS A CA 1
ATOM 639 C C . LYS A 1 85 ? -7.612 -5.942 17.340 1.00 83.25 85 LYS A C 1
ATOM 641 O O . LYS A 1 85 ? -8.119 -4.903 16.913 1.00 83.25 85 LYS A O 1
ATOM 646 N N . PHE A 1 86 ? -7.090 -6.857 16.523 1.00 82.94 86 PHE A N 1
ATOM 647 C CA . PHE A 1 86 ? -7.120 -6.731 15.066 1.00 82.94 86 PHE A CA 1
ATOM 648 C C . PHE A 1 86 ? -8.562 -6.918 14.567 1.00 82.94 86 PHE A C 1
ATOM 650 O O . PHE A 1 86 ? -9.342 -7.653 15.160 1.00 82.94 86 PHE A O 1
ATOM 657 N N . GLY A 1 87 ? -8.952 -6.159 13.542 1.00 76.88 87 GLY A N 1
ATOM 658 C CA . GLY A 1 87 ? -10.349 -5.996 13.112 1.00 76.88 87 GLY A CA 1
ATOM 659 C C . GLY A 1 87 ? -11.171 -4.989 13.931 1.00 76.88 87 GLY A C 1
ATOM 660 O O . GLY A 1 87 ? -12.168 -4.489 13.434 1.00 76.88 87 GLY A O 1
ATOM 661 N N . LYS A 1 88 ? -10.727 -4.609 15.140 1.00 79.19 88 LYS A N 1
ATOM 662 C CA . LYS A 1 88 ? -11.423 -3.655 16.033 1.00 79.19 88 LYS A CA 1
ATOM 663 C C . LYS A 1 88 ? -10.727 -2.291 16.135 1.00 79.19 88 LYS A C 1
ATOM 665 O O . LYS A 1 88 ? -10.857 -1.598 17.139 1.00 79.19 88 LYS A O 1
ATOM 670 N N . GLY A 1 89 ? -9.921 -1.933 15.132 1.00 79.38 89 GLY A N 1
ATOM 671 C CA . GLY A 1 89 ? -9.169 -0.671 15.122 1.00 79.38 89 GLY A CA 1
ATOM 672 C C . GLY A 1 89 ? -7.854 -0.688 15.916 1.00 79.38 89 GLY A C 1
ATOM 673 O O . GLY A 1 89 ? -7.465 0.330 16.484 1.00 79.38 89 GLY A O 1
ATOM 674 N N . ALA A 1 90 ? -7.143 -1.823 15.979 1.00 86.81 90 ALA A N 1
ATOM 675 C CA . ALA A 1 90 ? -5.815 -1.882 16.600 1.00 86.81 90 ALA A CA 1
ATOM 676 C C . ALA A 1 90 ? -4.829 -0.860 15.999 1.00 86.81 90 ALA A C 1
ATOM 678 O O . ALA A 1 90 ? -4.511 -0.918 14.808 1.00 86.81 90 ALA A O 1
ATOM 679 N N . ILE A 1 91 ? -4.257 -0.007 16.860 1.00 87.75 91 ILE A N 1
ATOM 680 C CA . ILE A 1 91 ? -3.239 0.993 16.488 1.00 87.75 91 ILE A CA 1
ATOM 681 C C . ILE A 1 91 ? -2.026 0.327 15.823 1.00 87.75 91 ILE A C 1
ATOM 683 O O . ILE A 1 91 ? -1.512 0.842 14.835 1.00 87.75 91 ILE A O 1
ATOM 687 N N . ASP A 1 92 ? -1.595 -0.838 16.318 1.00 89.25 92 ASP A N 1
ATOM 688 C CA . ASP A 1 92 ? -0.487 -1.617 15.750 1.00 89.25 92 ASP A CA 1
ATOM 689 C C . ASP A 1 92 ? -0.721 -1.915 14.261 1.00 89.25 92 ASP A C 1
ATOM 691 O O . ASP A 1 92 ? 0.182 -1.761 13.434 1.00 89.25 92 ASP A O 1
ATOM 695 N N . GLY A 1 93 ? -1.942 -2.339 13.921 1.00 88.94 93 GLY A N 1
ATOM 696 C CA . GLY A 1 93 ? -2.344 -2.672 12.559 1.00 88.94 93 GLY A CA 1
ATOM 697 C C . GLY A 1 93 ? -2.429 -1.436 11.671 1.00 88.94 93 GLY A C 1
ATOM 698 O O . GLY A 1 93 ? -1.904 -1.461 10.558 1.00 88.94 93 GLY A O 1
ATOM 699 N N . LEU A 1 94 ? -3.013 -0.347 12.180 1.00 89.69 94 LEU A N 1
ATOM 700 C CA . LEU A 1 94 ? -3.109 0.929 11.465 1.00 89.69 94 LEU A CA 1
ATOM 701 C C . LEU A 1 94 ? -1.718 1.485 11.133 1.00 89.69 94 LEU A C 1
ATOM 703 O O . LEU A 1 94 ? -1.399 1.695 9.967 1.00 89.69 94 LEU A O 1
ATOM 707 N N . MET A 1 95 ? -0.857 1.624 12.146 1.00 90.50 95 MET A N 1
ATOM 708 C CA . MET A 1 95 ? 0.515 2.116 11.980 1.00 90.50 95 MET A CA 1
ATOM 709 C C . MET A 1 95 ? 1.301 1.262 10.988 1.00 90.50 95 MET A C 1
ATOM 711 O O . MET A 1 95 ? 1.990 1.791 10.124 1.00 90.50 95 MET A O 1
ATOM 715 N N . SER A 1 96 ? 1.188 -0.064 11.084 1.00 93.19 96 SER A N 1
ATOM 716 C CA . SER A 1 96 ? 1.915 -0.958 10.180 1.00 93.19 96 SER A CA 1
ATOM 717 C C . SER A 1 96 ? 1.445 -0.823 8.732 1.00 93.19 96 SER A C 1
ATOM 719 O O . SER A 1 96 ? 2.268 -0.767 7.822 1.00 93.19 96 SER A O 1
ATOM 721 N N . SER A 1 97 ? 0.131 -0.741 8.521 1.00 92.81 97 SER A N 1
ATOM 722 C CA . SER A 1 97 ? -0.462 -0.626 7.185 1.00 92.81 97 SER A CA 1
ATOM 723 C C . SER A 1 97 ? -0.081 0.692 6.526 1.00 92.81 97 SER A C 1
ATOM 725 O O . SER A 1 97 ? 0.413 0.682 5.403 1.00 92.81 97 SER A O 1
ATOM 727 N N . GLU A 1 98 ? -0.213 1.806 7.249 1.00 91.88 98 GLU A N 1
ATOM 728 C CA . GLU A 1 98 ? 0.097 3.138 6.723 1.00 91.88 98 GLU A CA 1
ATOM 729 C C . GLU A 1 98 ? 1.597 3.347 6.498 1.00 91.88 98 GLU A C 1
ATOM 731 O O . GLU A 1 98 ? 2.006 3.898 5.475 1.00 91.88 98 GLU A O 1
ATOM 736 N N . CYS A 1 99 ? 2.451 2.837 7.392 1.00 93.44 99 CYS A N 1
ATOM 737 C CA . CYS A 1 99 ? 3.896 2.878 7.177 1.00 93.44 99 CYS A CA 1
ATOM 738 C C . CYS A 1 99 ? 4.315 2.077 5.935 1.00 93.44 99 CYS A C 1
ATOM 740 O O . CYS A 1 99 ? 5.163 2.537 5.171 1.00 93.44 99 CYS A O 1
ATOM 742 N N . ALA A 1 100 ? 3.736 0.891 5.720 1.00 95.50 100 ALA A N 1
ATOM 743 C CA . ALA A 1 100 ? 4.032 0.076 4.544 1.00 95.50 100 ALA A CA 1
ATOM 744 C C . ALA A 1 100 ? 3.466 0.684 3.253 1.00 95.50 100 ALA A C 1
ATOM 746 O O . ALA A 1 100 ? 4.156 0.691 2.233 1.00 95.50 100 ALA A O 1
ATOM 747 N N . ASN A 1 101 ? 2.252 1.236 3.312 1.00 93.69 101 ASN A N 1
ATOM 748 C CA . ASN A 1 101 ? 1.608 1.972 2.226 1.00 93.69 101 ASN A CA 1
ATOM 749 C C . ASN A 1 101 ? 2.506 3.122 1.747 1.00 93.69 101 ASN A C 1
ATOM 751 O O . ASN A 1 101 ? 2.889 3.169 0.579 1.00 93.69 101 ASN A O 1
ATOM 755 N N . ASN A 1 102 ? 2.940 3.991 2.667 1.00 93.06 102 ASN A N 1
ATOM 756 C CA . ASN A 1 102 ? 3.769 5.138 2.307 1.00 93.06 102 ASN A CA 1
ATOM 757 C C . ASN A 1 102 ? 5.154 4.720 1.777 1.00 93.06 102 ASN A C 1
ATOM 759 O O . ASN A 1 102 ? 5.640 5.271 0.788 1.00 93.06 102 ASN A O 1
ATOM 763 N N . ALA A 1 103 ? 5.778 3.706 2.384 1.00 93.62 103 ALA A N 1
ATOM 764 C CA . ALA A 1 103 ? 7.086 3.211 1.952 1.00 93.62 103 ALA A CA 1
ATOM 765 C C . ALA A 1 103 ? 7.058 2.499 0.584 1.00 93.62 103 ALA A C 1
ATOM 767 O O . ALA A 1 103 ? 8.043 2.553 -0.156 1.00 93.62 103 ALA A O 1
ATOM 768 N N . SER A 1 104 ? 5.930 1.886 0.205 1.00 93.88 104 SER A N 1
ATOM 769 C CA . SER A 1 104 ? 5.756 1.234 -1.104 1.00 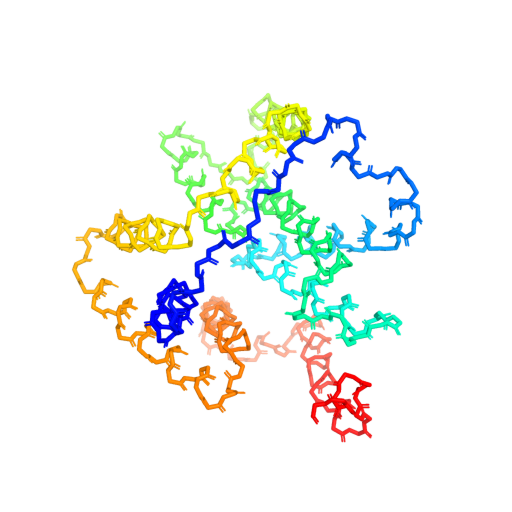93.88 104 SER A CA 1
ATOM 770 C C . SER A 1 104 ? 5.973 2.185 -2.280 1.00 93.88 104 SER A C 1
ATOM 772 O O . SER A 1 104 ? 6.539 1.791 -3.304 1.00 93.88 104 SER A O 1
ATOM 774 N N . THR A 1 105 ? 5.624 3.462 -2.118 1.00 91.25 105 THR A N 1
ATOM 775 C CA . THR A 1 105 ? 5.883 4.503 -3.122 1.00 91.25 105 THR A CA 1
ATOM 776 C C . THR A 1 105 ? 7.373 4.623 -3.443 1.00 91.25 105 THR A C 1
ATOM 778 O O . THR A 1 105 ? 7.746 4.707 -4.612 1.00 91.25 105 THR A O 1
ATOM 781 N N . GLY A 1 106 ? 8.238 4.567 -2.423 1.00 90.31 106 GLY A N 1
ATOM 782 C CA . GLY A 1 106 ? 9.691 4.595 -2.599 1.00 90.31 106 GLY A CA 1
ATOM 783 C C . GLY A 1 106 ? 10.196 3.398 -3.403 1.00 90.31 106 GLY A C 1
ATOM 784 O O . GLY A 1 106 ? 10.895 3.580 -4.397 1.00 90.31 106 GLY A O 1
ATOM 785 N N . GLY A 1 107 ? 9.768 2.188 -3.030 1.00 91.50 107 GLY A N 1
ATOM 786 C CA . GLY A 1 107 ? 10.123 0.959 -3.749 1.00 91.50 107 GLY A CA 1
ATOM 787 C C . GLY A 1 107 ? 9.652 0.957 -5.207 1.00 91.50 107 GLY A C 1
ATOM 788 O O . GLY A 1 107 ? 10.419 0.620 -6.111 1.00 91.50 107 GLY A O 1
ATOM 789 N N . SER A 1 108 ? 8.421 1.416 -5.447 1.00 91.94 108 SER A N 1
ATOM 790 C CA . SER A 1 108 ? 7.841 1.499 -6.794 1.00 91.94 108 SER A CA 1
ATOM 791 C C . SER A 1 108 ? 8.616 2.476 -7.681 1.00 91.94 108 SER A C 1
ATOM 793 O O . SER A 1 108 ? 8.880 2.185 -8.848 1.00 91.94 108 SER A O 1
ATOM 795 N N . MET A 1 109 ? 9.037 3.614 -7.121 1.00 91.19 109 MET A N 1
ATOM 796 C CA . MET A 1 109 ? 9.864 4.600 -7.822 1.00 91.19 109 MET A CA 1
ATOM 797 C C . MET A 1 109 ? 11.267 4.073 -8.120 1.00 91.19 109 MET A C 1
ATOM 799 O O . MET A 1 109 ? 11.800 4.345 -9.194 1.00 91.19 109 MET A O 1
ATOM 803 N N . THR A 1 110 ? 11.860 3.277 -7.226 1.00 90.38 110 THR A N 1
ATOM 804 C CA . THR A 1 110 ? 13.145 2.624 -7.505 1.00 90.38 110 THR A CA 1
ATOM 805 C C . THR A 1 110 ? 13.052 1.728 -8.739 1.00 90.38 110 THR A C 1
ATOM 807 O O . THR A 1 110 ? 13.915 1.826 -9.607 1.00 90.38 110 THR A O 1
ATOM 810 N N . ILE A 1 111 ? 12.006 0.907 -8.882 1.00 90.12 111 ILE A N 1
ATOM 811 C CA . ILE A 1 111 ? 11.822 0.036 -10.061 1.00 90.12 111 ILE A CA 1
ATOM 812 C C . ILE A 1 111 ? 11.545 0.836 -11.329 1.00 90.12 111 ILE A C 1
ATOM 814 O O . ILE A 1 111 ? 12.141 0.556 -12.370 1.00 90.12 111 ILE A O 1
ATOM 818 N N . LEU A 1 112 ? 10.709 1.869 -11.232 1.00 91.31 112 LEU A N 1
ATOM 819 C CA . LEU A 1 112 ? 10.433 2.772 -12.342 1.00 91.31 112 LEU A CA 1
ATOM 820 C C . LEU A 1 112 ? 11.718 3.399 -12.884 1.00 91.31 112 LEU A C 1
ATOM 822 O O . LEU A 1 112 ? 11.988 3.344 -14.080 1.00 91.31 112 LEU A O 1
ATOM 826 N N . LEU A 1 113 ? 12.524 3.985 -12.003 1.00 90.75 113 LEU A N 1
ATOM 827 C CA . LEU A 1 113 ? 13.706 4.734 -12.406 1.00 90.75 113 LEU A CA 1
ATOM 828 C C . LEU A 1 113 ? 14.891 3.830 -12.766 1.00 90.75 113 LEU A C 1
ATOM 830 O O . LEU A 1 113 ? 15.696 4.206 -13.610 1.00 90.75 113 LEU A O 1
ATOM 834 N N . SER A 1 114 ? 15.008 2.646 -12.156 1.00 88.56 114 SER A N 1
ATOM 835 C CA . SER A 1 114 ? 16.121 1.725 -12.424 1.00 88.56 114 SER A CA 1
ATOM 836 C C . SER A 1 114 ? 15.859 0.760 -13.573 1.00 88.56 114 SER A C 1
ATOM 838 O O . SER A 1 114 ? 16.793 0.449 -14.296 1.00 88.56 114 SER A O 1
ATOM 840 N N . LEU A 1 115 ? 14.628 0.282 -13.764 1.00 87.69 115 LEU A N 1
ATOM 841 C CA . LEU A 1 115 ? 14.301 -0.734 -14.772 1.00 87.69 115 LEU A CA 1
ATOM 842 C C . LEU A 1 115 ? 13.323 -0.233 -15.839 1.00 87.69 115 LEU A C 1
ATOM 844 O O . LEU A 1 115 ? 13.104 -0.936 -16.821 1.00 87.69 115 LEU A O 1
ATOM 848 N N . GLY A 1 116 ? 12.726 0.951 -15.670 1.00 85.31 116 GLY A N 1
ATOM 849 C CA . GLY A 1 116 ? 11.698 1.455 -16.587 1.00 85.31 116 GLY A CA 1
ATOM 850 C C . GLY A 1 116 ? 10.378 0.684 -16.497 1.00 85.31 116 GLY A C 1
ATOM 851 O O . GLY A 1 116 ? 9.557 0.762 -17.407 1.00 85.31 116 GLY A O 1
ATOM 852 N N . LEU A 1 117 ? 10.175 -0.087 -15.422 1.00 86.69 117 LEU A N 1
ATOM 853 C CA . LEU A 1 117 ? 9.005 -0.941 -15.223 1.00 86.69 117 LEU A CA 1
ATOM 854 C C . LEU A 1 117 ? 8.062 -0.354 -14.162 1.00 86.69 117 LEU A C 1
ATOM 856 O O . LEU A 1 117 ? 8.520 0.290 -13.220 1.00 86.69 117 LEU A O 1
ATOM 860 N N . PRO A 1 118 ? 6.745 -0.592 -14.258 1.00 84.06 118 PRO A N 1
ATOM 861 C CA . PRO A 1 118 ? 5.808 -0.121 -13.246 1.00 84.06 118 PRO A CA 1
ATOM 862 C C . PRO A 1 118 ? 5.856 -1.007 -11.991 1.00 84.06 118 PRO A C 1
ATOM 864 O O . PRO A 1 118 ? 5.613 -2.213 -12.065 1.00 84.06 118 PRO A O 1
ATOM 867 N N . GLY A 1 119 ? 6.123 -0.406 -10.827 1.00 83.19 119 GLY A N 1
ATOM 868 C CA . GLY A 1 119 ? 5.978 -1.048 -9.507 1.00 83.19 119 GLY A CA 1
ATOM 869 C C . GLY A 1 119 ? 4.531 -1.046 -8.988 1.00 83.19 119 GLY A C 1
ATOM 870 O O . GLY A 1 119 ? 4.110 -1.913 -8.228 1.00 83.19 119 GLY A O 1
ATOM 871 N N . SER A 1 120 ? 3.731 -0.099 -9.468 1.00 85.25 120 SER A N 1
ATOM 872 C CA . SER A 1 120 ? 2.325 0.113 -9.118 1.00 85.25 120 SER A CA 1
ATOM 873 C C . SER A 1 120 ? 1.553 0.736 -10.288 1.00 85.25 120 SER A C 1
ATOM 875 O O . SER A 1 120 ? 2.153 1.302 -11.209 1.00 85.25 120 SER A O 1
ATOM 877 N N . ASN A 1 121 ? 0.219 0.741 -10.211 1.00 81.44 121 ASN A N 1
ATOM 878 C CA . ASN A 1 121 ? -0.633 1.435 -11.187 1.00 81.44 121 ASN A CA 1
ATOM 879 C C . ASN A 1 121 ? -0.300 2.936 -11.286 1.00 81.44 121 ASN A C 1
ATOM 881 O O . ASN A 1 121 ? -0.279 3.495 -12.380 1.00 81.44 121 ASN A O 1
ATOM 885 N N . THR A 1 122 ? 0.045 3.581 -10.165 1.00 85.06 122 THR A N 1
ATOM 886 C CA . THR A 1 122 ? 0.450 4.996 -10.156 1.00 85.06 122 THR A CA 1
ATOM 887 C C . THR A 1 122 ? 1.769 5.217 -10.896 1.00 85.06 122 THR A C 1
ATOM 889 O O . THR A 1 122 ? 1.880 6.145 -11.694 1.00 85.06 122 THR A O 1
ATOM 892 N N . THR A 1 123 ? 2.757 4.331 -10.732 1.00 89.12 123 THR A N 1
ATOM 893 C CA . THR A 1 123 ? 4.007 4.421 -11.508 1.00 89.12 123 THR A CA 1
ATOM 894 C C . THR A 1 123 ? 3.823 4.082 -12.986 1.00 89.12 123 THR A C 1
ATOM 896 O O . THR A 1 123 ? 4.550 4.621 -13.811 1.00 89.12 123 THR A O 1
ATOM 899 N N . ALA A 1 124 ? 2.832 3.262 -13.357 1.00 86.44 124 ALA A N 1
ATOM 900 C CA . ALA A 1 124 ? 2.494 3.030 -14.763 1.00 86.44 124 ALA A CA 1
ATOM 901 C C . ALA A 1 124 ? 1.993 4.316 -15.440 1.00 86.44 124 ALA A C 1
ATOM 903 O O . ALA A 1 124 ? 2.427 4.644 -16.544 1.00 86.44 124 ALA A O 1
ATOM 904 N N . MET A 1 125 ? 1.161 5.099 -14.745 1.00 86.50 125 MET A N 1
ATOM 905 C CA . MET A 1 125 ? 0.780 6.436 -15.210 1.00 86.50 125 MET A CA 1
ATOM 906 C C . MET A 1 125 ? 1.992 7.371 -15.306 1.00 86.50 125 MET A C 1
ATOM 908 O O . MET A 1 125 ? 2.092 8.147 -16.253 1.00 86.50 125 MET A O 1
ATOM 912 N N . MET A 1 126 ? 2.951 7.273 -14.378 1.00 89.81 126 MET A N 1
ATOM 913 C CA . MET A 1 126 ? 4.198 8.041 -14.477 1.00 89.81 126 MET A CA 1
ATOM 914 C C . MET A 1 126 ? 5.058 7.645 -15.682 1.00 89.81 126 MET A C 1
ATOM 916 O O . MET A 1 126 ? 5.667 8.529 -16.277 1.00 89.81 126 MET A O 1
ATOM 920 N N . ILE A 1 127 ? 5.097 6.366 -16.082 1.00 89.19 127 ILE A N 1
ATOM 921 C CA . ILE A 1 127 ? 5.758 5.950 -17.335 1.00 89.19 127 ILE A CA 1
ATOM 922 C C . ILE A 1 127 ? 5.135 6.696 -18.510 1.00 89.19 127 ILE A C 1
ATOM 924 O O . ILE A 1 127 ? 5.860 7.302 -19.295 1.00 89.19 127 ILE A O 1
ATOM 928 N N . ALA A 1 128 ? 3.801 6.707 -18.599 1.00 85.25 128 ALA A N 1
ATOM 929 C CA . ALA A 1 128 ? 3.098 7.433 -19.652 1.00 85.25 128 ALA A CA 1
ATOM 930 C C . ALA A 1 128 ? 3.428 8.936 -19.624 1.00 85.25 128 ALA A C 1
ATOM 932 O O . ALA A 1 128 ? 3.729 9.513 -20.665 1.00 85.25 128 ALA A O 1
ATOM 933 N N . ALA A 1 129 ? 3.459 9.557 -18.441 1.00 90.44 129 ALA A N 1
ATOM 934 C CA . ALA A 1 129 ? 3.834 10.963 -18.288 1.00 90.44 129 ALA A CA 1
ATOM 935 C C . ALA A 1 129 ? 5.275 11.242 -18.750 1.00 90.44 129 ALA A C 1
ATOM 937 O O . ALA A 1 129 ? 5.510 12.190 -19.498 1.00 90.44 129 ALA A O 1
ATOM 938 N N . PHE A 1 130 ? 6.244 10.403 -18.369 1.00 90.56 130 PHE A N 1
ATOM 939 C CA . PHE A 1 130 ? 7.619 10.534 -18.851 1.00 90.56 130 PHE A CA 1
ATOM 940 C C . PHE A 1 130 ? 7.694 10.404 -20.371 1.00 90.56 130 PHE A C 1
ATOM 942 O O . PHE A 1 130 ? 8.318 11.248 -21.014 1.00 90.56 130 PHE A O 1
ATOM 949 N N . MET A 1 131 ? 6.997 9.424 -20.949 1.00 89.25 131 MET A N 1
ATOM 950 C CA . MET A 1 131 ? 6.958 9.222 -22.397 1.00 89.25 131 MET A CA 1
ATOM 951 C C . MET A 1 131 ? 6.339 10.413 -23.139 1.00 89.25 131 MET A C 1
ATOM 953 O O . MET A 1 131 ? 6.872 10.812 -24.172 1.00 89.25 131 MET A O 1
ATOM 957 N N . ILE A 1 132 ? 5.280 11.030 -22.600 1.00 91.12 132 ILE A N 1
ATOM 958 C CA . ILE A 1 132 ? 4.681 12.262 -23.149 1.00 91.12 132 ILE A CA 1
ATOM 959 C C . ILE A 1 132 ? 5.704 13.405 -23.176 1.00 91.12 132 ILE A C 1
ATOM 961 O O . ILE A 1 132 ? 5.755 14.173 -24.133 1.00 91.12 132 ILE A O 1
ATOM 965 N N . HIS A 1 133 ? 6.563 13.493 -22.162 1.00 87.81 133 HIS A N 1
ATOM 966 C CA . HIS A 1 133 ? 7.648 14.472 -22.102 1.00 87.81 133 HIS A CA 1
ATOM 967 C C . HIS A 1 133 ? 8.927 14.038 -22.842 1.00 87.81 133 HIS A C 1
ATOM 969 O O . HIS A 1 133 ? 9.975 14.666 -22.678 1.00 87.81 133 HIS A O 1
ATOM 975 N N . GLY A 1 134 ? 8.869 12.975 -23.651 1.00 87.00 134 GLY A N 1
ATOM 976 C CA . GLY A 1 134 ? 10.008 12.470 -24.422 1.00 87.00 134 GLY A CA 1
ATOM 977 C C . GLY A 1 134 ? 11.123 11.868 -23.561 1.00 87.00 134 GLY A C 1
ATOM 978 O O . GLY A 1 134 ? 12.268 11.788 -24.000 1.00 87.00 134 GLY A O 1
ATOM 979 N N . MET A 1 135 ? 10.812 11.473 -22.326 1.00 87.56 135 MET A N 1
ATOM 980 C CA . MET A 1 135 ? 11.742 10.845 -21.394 1.00 87.56 135 MET A CA 1
ATOM 981 C C . MET A 1 135 ? 11.446 9.353 -21.290 1.00 87.56 135 MET A C 1
ATOM 983 O O . MET A 1 135 ? 10.318 8.945 -21.018 1.00 87.56 135 MET A O 1
ATOM 987 N N . GLN A 1 136 ? 12.474 8.527 -21.467 1.00 87.12 136 GLN A N 1
ATOM 988 C CA . GLN A 1 136 ? 12.356 7.090 -21.261 1.00 87.12 136 GLN A CA 1
ATOM 989 C C . GLN A 1 136 ? 12.872 6.731 -19.859 1.00 87.12 136 GLN A C 1
ATOM 991 O O . GLN A 1 136 ? 14.067 6.897 -19.606 1.00 87.12 136 GLN A O 1
ATOM 996 N N . PRO A 1 137 ? 12.010 6.265 -18.936 1.00 86.00 137 PRO A N 1
ATOM 997 C CA . PRO A 1 137 ? 12.452 5.829 -17.615 1.00 86.00 137 PRO A CA 1
ATOM 998 C C . PRO A 1 137 ? 13.331 4.572 -17.710 1.00 86.00 137 PRO A C 1
ATOM 1000 O O . PRO A 1 137 ? 13.132 3.728 -18.584 1.00 86.00 137 PRO A O 1
ATOM 1003 N N . GLY A 1 138 ? 14.312 4.454 -16.810 1.00 86.88 138 GLY A N 1
ATOM 1004 C CA . GLY A 1 138 ? 15.277 3.351 -16.770 1.00 86.88 138 GLY A CA 1
ATOM 1005 C C . GLY A 1 138 ? 16.716 3.815 -16.502 1.00 86.88 138 GLY A C 1
ATOM 1006 O O . GLY A 1 138 ? 16.951 5.007 -16.277 1.00 86.88 138 GLY A O 1
ATOM 1007 N N . PRO A 1 139 ? 17.709 2.906 -16.582 1.00 83.31 139 PRO A N 1
ATOM 1008 C CA . PRO A 1 139 ? 19.095 3.205 -16.209 1.00 83.31 139 PRO A CA 1
ATOM 1009 C C . PRO A 1 139 ? 19.696 4.362 -17.009 1.00 83.31 139 PRO A C 1
ATOM 1011 O O . PRO A 1 139 ? 20.516 5.117 -16.498 1.00 83.31 139 PRO A O 1
ATOM 1014 N N . LEU A 1 140 ? 19.279 4.515 -18.269 1.00 85.88 140 LEU A N 1
ATOM 1015 C CA . LEU A 1 140 ? 19.777 5.569 -19.146 1.00 85.88 140 LEU A CA 1
ATOM 1016 C C . LEU A 1 140 ? 19.328 6.960 -18.685 1.00 85.88 140 LEU A C 1
ATOM 1018 O O . LEU A 1 140 ? 20.072 7.921 -18.858 1.00 85.88 140 LEU A O 1
ATOM 1022 N N . LEU A 1 141 ? 18.154 7.081 -18.059 1.00 86.56 141 LEU A N 1
ATOM 1023 C CA . LEU A 1 141 ? 17.672 8.360 -17.535 1.00 86.56 141 LEU A CA 1
ATOM 1024 C C . LEU A 1 141 ? 18.599 8.876 -16.422 1.00 86.56 141 LEU A C 1
ATOM 1026 O O . LEU A 1 141 ? 18.848 10.075 -16.347 1.00 86.56 141 LEU A O 1
ATOM 1030 N N . MET A 1 142 ? 19.174 7.966 -15.623 1.00 82.56 142 MET A N 1
ATOM 1031 C CA . MET A 1 142 ? 20.142 8.280 -14.557 1.00 82.56 142 MET A CA 1
ATOM 1032 C C . MET A 1 142 ? 21.415 8.925 -15.087 1.00 82.56 142 MET A C 1
ATOM 1034 O O . MET A 1 142 ? 22.001 9.763 -14.406 1.00 82.56 142 MET A O 1
ATOM 1038 N N . THR A 1 143 ? 21.838 8.561 -16.296 1.00 85.81 143 THR A N 1
ATOM 1039 C CA . THR A 1 143 ? 23.055 9.101 -16.905 1.00 85.81 143 THR A CA 1
ATOM 1040 C C . THR A 1 143 ? 22.778 10.310 -17.792 1.00 85.81 143 THR A C 1
ATOM 1042 O O . THR A 1 143 ? 23.574 11.243 -17.801 1.00 85.81 143 THR A O 1
ATOM 1045 N N . THR A 1 144 ? 21.656 10.326 -18.519 1.00 87.81 144 THR A N 1
ATOM 1046 C CA . THR A 1 144 ? 21.320 11.419 -19.450 1.00 87.81 144 THR A CA 1
ATOM 1047 C C . THR A 1 144 ? 20.644 12.614 -18.790 1.00 87.81 144 THR A C 1
ATOM 1049 O O . THR A 1 144 ? 20.850 13.733 -19.252 1.00 87.81 144 THR A O 1
ATOM 1052 N N . ARG A 1 145 ? 19.846 12.412 -17.734 1.00 88.38 145 ARG A N 1
ATOM 1053 C CA . ARG A 1 145 ? 19.135 13.482 -17.011 1.00 88.38 145 ARG A CA 1
ATOM 1054 C C . ARG A 1 145 ? 19.213 13.306 -15.488 1.00 88.38 145 ARG A C 1
ATOM 1056 O O . ARG A 1 145 ? 18.191 13.084 -14.829 1.00 88.38 145 ARG A O 1
ATOM 1063 N N . PRO A 1 146 ? 20.425 13.384 -14.905 1.00 87.56 146 PRO A N 1
ATOM 1064 C CA . PRO A 1 146 ? 20.609 13.237 -13.462 1.00 87.56 146 PRO A CA 1
ATOM 1065 C C . PRO A 1 146 ? 19.889 14.337 -12.670 1.00 87.56 146 PRO A C 1
ATOM 1067 O O . PRO A 1 146 ? 19.389 14.085 -11.576 1.00 87.56 146 PRO A O 1
ATOM 1070 N N . ASP A 1 147 ? 19.788 15.539 -13.235 1.00 91.12 147 ASP A N 1
ATOM 1071 C CA . ASP A 1 147 ? 19.066 16.688 -12.688 1.00 91.12 147 ASP A CA 1
ATOM 1072 C C . ASP A 1 147 ? 17.602 16.356 -12.370 1.00 91.12 147 ASP A C 1
ATOM 1074 O O . ASP A 1 147 ? 17.127 16.635 -11.268 1.00 91.12 147 ASP A O 1
ATOM 1078 N N . ILE A 1 148 ? 16.909 15.679 -13.289 1.00 89.44 148 ILE A N 1
ATOM 1079 C CA . ILE A 1 148 ? 15.506 15.291 -13.107 1.00 89.44 148 ILE A CA 1
ATOM 1080 C C . ILE A 1 148 ? 15.371 14.251 -11.998 1.00 89.44 148 ILE A C 1
ATOM 1082 O O . ILE A 1 148 ? 14.462 14.336 -11.177 1.00 89.44 148 ILE A O 1
ATOM 1086 N N . ILE A 1 149 ? 16.283 13.286 -11.925 1.00 88.88 149 ILE A N 1
ATOM 1087 C CA . ILE A 1 149 ? 16.211 12.209 -10.932 1.00 88.88 149 ILE A CA 1
ATOM 1088 C C . ILE A 1 149 ? 16.510 12.707 -9.526 1.00 88.88 149 ILE A C 1
ATOM 1090 O O . ILE A 1 149 ? 15.753 12.412 -8.600 1.00 88.88 149 ILE A O 1
ATOM 1094 N N . TYR A 1 150 ? 17.572 13.492 -9.352 1.00 90.12 150 TYR A N 1
ATOM 1095 C CA . TYR A 1 150 ? 17.843 14.113 -8.060 1.00 90.12 150 TYR A CA 1
ATOM 1096 C C . TYR A 1 150 ? 16.720 15.079 -7.677 1.00 90.12 150 TYR A C 1
ATOM 1098 O O . TYR A 1 150 ? 16.308 15.093 -6.518 1.00 90.12 150 TYR A O 1
ATOM 1106 N N . GLY A 1 151 ? 16.155 15.802 -8.649 1.00 92.06 151 GLY A N 1
ATOM 1107 C CA . GLY A 1 151 ? 14.954 16.612 -8.463 1.00 92.06 151 GLY A CA 1
ATOM 1108 C C . GLY A 1 151 ? 13.770 15.796 -7.944 1.00 92.06 151 GLY A C 1
ATOM 1109 O O . GLY A 1 151 ? 13.132 16.206 -6.980 1.00 92.06 151 GLY A O 1
ATOM 1110 N N . ILE A 1 152 ? 13.519 14.609 -8.503 1.00 90.88 152 ILE A N 1
ATOM 1111 C CA . ILE A 1 152 ? 12.472 13.688 -8.038 1.00 90.88 152 ILE A CA 1
ATOM 1112 C C . ILE A 1 152 ? 12.754 13.214 -6.612 1.00 90.88 152 ILE A C 1
ATOM 1114 O O . ILE A 1 152 ? 11.847 13.244 -5.786 1.00 90.88 152 ILE A O 1
ATOM 1118 N N . PHE A 1 153 ? 13.983 12.814 -6.278 1.00 90.69 153 PHE A N 1
ATOM 1119 C CA . PHE A 1 153 ? 14.308 12.376 -4.916 1.00 90.69 153 PHE A CA 1
ATOM 1120 C C . PHE A 1 153 ? 14.136 13.495 -3.887 1.00 90.69 153 PHE A C 1
ATOM 1122 O O . PHE A 1 153 ? 13.543 13.272 -2.829 1.00 90.69 153 PHE A O 1
ATOM 1129 N N . VAL A 1 154 ? 14.590 14.707 -4.209 1.00 94.06 154 VAL A N 1
ATOM 1130 C CA . VAL A 1 154 ? 14.389 15.885 -3.360 1.00 94.06 154 VAL A CA 1
ATOM 1131 C C . VAL A 1 154 ? 12.901 16.210 -3.246 1.00 94.06 154 VAL A C 1
ATOM 1133 O O . VAL A 1 154 ? 12.410 16.413 -2.138 1.00 94.06 154 VAL A O 1
ATOM 1136 N N . ALA A 1 155 ? 12.155 16.190 -4.353 1.00 93.12 155 ALA A N 1
ATOM 1137 C CA . ALA A 1 155 ? 10.717 16.430 -4.356 1.00 93.12 155 ALA A CA 1
ATOM 1138 C C . ALA A 1 155 ? 9.962 15.379 -3.535 1.00 93.12 155 ALA A C 1
ATOM 1140 O O . ALA A 1 155 ? 9.064 15.740 -2.784 1.00 93.12 155 ALA A O 1
ATOM 1141 N N . MET A 1 156 ? 10.338 14.101 -3.608 1.00 91.94 156 MET A N 1
ATOM 1142 C CA . MET A 1 156 ? 9.750 13.032 -2.797 1.00 91.94 156 MET A CA 1
ATOM 1143 C C . MET A 1 156 ? 10.026 13.236 -1.306 1.00 91.94 156 MET A C 1
ATOM 1145 O O . MET A 1 156 ? 9.117 13.077 -0.488 1.00 91.94 156 MET A O 1
ATOM 1149 N N . LEU A 1 157 ? 11.254 13.611 -0.942 1.00 92.50 157 LEU A N 1
ATOM 1150 C CA . LEU A 1 157 ? 11.617 13.899 0.445 1.00 92.50 157 LEU A CA 1
ATOM 1151 C C . LEU A 1 157 ? 10.837 15.107 0.980 1.00 92.50 157 LEU A C 1
ATOM 1153 O O . LEU A 1 157 ? 10.214 15.024 2.039 1.00 92.50 157 LEU A O 1
ATOM 1157 N N . LEU A 1 158 ? 10.821 16.206 0.221 1.00 95.25 158 LEU A N 1
ATOM 1158 C CA . LEU A 1 158 ? 10.077 17.416 0.565 1.00 95.25 158 LEU A CA 1
ATOM 1159 C C . LEU A 1 158 ? 8.571 17.161 0.616 1.00 95.25 158 LEU A C 1
ATOM 1161 O O . LEU A 1 158 ? 7.916 17.658 1.523 1.00 95.25 158 LEU A O 1
ATOM 1165 N N . SER A 1 159 ? 8.026 16.348 -0.289 1.00 93.19 159 SER A N 1
ATOM 1166 C CA . SER A 1 159 ? 6.606 15.977 -0.291 1.00 93.19 159 SER A CA 1
ATOM 1167 C C . SER A 1 159 ? 6.232 15.201 0.967 1.00 93.19 159 SER A C 1
ATOM 1169 O O . SER A 1 159 ? 5.202 15.488 1.564 1.00 93.19 159 SER A O 1
ATOM 1171 N N . ASN A 1 160 ? 7.077 14.269 1.421 1.00 92.06 160 ASN A N 1
ATOM 1172 C CA . ASN A 1 160 ? 6.846 13.552 2.678 1.00 92.06 160 ASN A CA 1
ATOM 1173 C C . ASN A 1 160 ? 6.918 14.486 3.890 1.00 92.06 160 ASN A C 1
ATOM 1175 O O . ASN A 1 160 ? 6.082 14.393 4.787 1.00 92.06 160 ASN A O 1
ATOM 1179 N N . LEU A 1 161 ? 7.882 15.410 3.913 1.00 93.00 161 LEU A N 1
ATOM 1180 C CA . LEU A 1 161 ? 7.989 16.398 4.986 1.00 93.00 161 LEU A CA 1
ATOM 1181 C C . LEU A 1 161 ? 6.779 17.341 4.997 1.00 93.00 161 LEU A C 1
ATOM 1183 O O . LEU A 1 161 ? 6.216 17.625 6.051 1.00 93.00 161 LEU A O 1
ATOM 1187 N N . PHE A 1 162 ? 6.345 17.785 3.821 1.00 93.31 162 PHE A N 1
ATOM 1188 C CA . PHE A 1 162 ? 5.169 18.627 3.662 1.00 93.31 162 PHE A CA 1
ATOM 1189 C C . PHE A 1 162 ? 3.895 17.890 4.075 1.00 93.31 162 PHE A C 1
ATOM 1191 O O . PHE A 1 162 ? 3.085 18.446 4.809 1.00 93.31 162 PHE A O 1
ATOM 1198 N N . LEU A 1 163 ? 3.748 16.619 3.692 1.00 90.69 163 LEU A N 1
ATOM 1199 C CA . LEU A 1 163 ? 2.630 15.771 4.095 1.00 90.69 163 LEU A CA 1
ATOM 1200 C C . LEU A 1 163 ? 2.612 15.546 5.611 1.00 90.69 163 LEU A C 1
ATOM 1202 O O . LEU A 1 163 ? 1.544 15.618 6.216 1.00 90.69 163 LEU A O 1
ATOM 1206 N N . LEU A 1 164 ? 3.772 15.357 6.246 1.00 89.12 164 LEU A N 1
ATOM 1207 C CA . LEU A 1 164 ? 3.896 15.269 7.703 1.00 89.12 164 LEU A CA 1
ATOM 1208 C C . LEU A 1 164 ? 3.413 16.559 8.383 1.00 89.12 164 LEU A C 1
ATOM 1210 O O . LEU A 1 164 ? 2.581 16.501 9.288 1.00 89.12 164 LEU A O 1
ATOM 1214 N N . VAL A 1 165 ? 3.904 17.718 7.935 1.00 88.94 165 VAL A N 1
ATOM 1215 C CA . VAL A 1 165 ? 3.521 19.031 8.475 1.00 88.94 165 VAL A CA 1
ATOM 1216 C C . VAL A 1 165 ? 2.027 19.274 8.254 1.00 88.94 165 VAL A C 1
ATOM 1218 O O . VAL A 1 165 ? 1.297 19.515 9.211 1.00 88.94 165 VAL A O 1
ATOM 1221 N N . LEU A 1 166 ? 1.528 19.140 7.026 1.00 89.38 166 LEU A N 1
ATOM 1222 C CA . LEU A 1 166 ? 0.110 19.335 6.726 1.00 89.38 166 LEU A CA 1
ATOM 1223 C C . LEU A 1 166 ? -0.790 18.411 7.543 1.00 89.38 166 LEU A C 1
ATOM 1225 O O . LEU A 1 166 ? -1.799 18.868 8.080 1.00 89.38 166 LEU A O 1
ATOM 1229 N N . THR A 1 167 ? -0.423 17.138 7.677 1.00 86.06 167 THR A N 1
ATOM 1230 C CA . THR A 1 167 ? -1.215 16.176 8.450 1.00 86.06 167 THR A CA 1
ATOM 1231 C C . THR A 1 167 ? -1.232 16.550 9.928 1.00 86.06 167 THR A C 1
ATOM 1233 O O . THR A 1 167 ? -2.302 16.569 10.535 1.00 86.06 167 THR A O 1
ATOM 1236 N N . ALA A 1 168 ? -0.080 16.917 10.497 1.00 83.56 168 ALA A N 1
ATOM 1237 C CA . ALA A 1 168 ? 0.027 17.315 11.896 1.00 83.56 168 ALA A CA 1
ATOM 1238 C C . ALA A 1 168 ? -0.729 18.619 12.205 1.00 83.56 168 ALA A C 1
ATOM 1240 O O . ALA A 1 168 ? -1.347 18.728 13.262 1.00 83.56 168 ALA A O 1
ATOM 1241 N N . PHE A 1 169 ? -0.695 19.605 11.299 1.00 80.25 169 PHE A N 1
ATOM 1242 C CA . PHE A 1 169 ? -1.275 20.925 11.560 1.00 80.25 169 PHE A CA 1
ATOM 1243 C C . PHE A 1 169 ? -2.748 21.059 11.169 1.00 80.25 169 PHE A C 1
ATOM 1245 O O . PHE A 1 169 ? -3.529 21.671 11.901 1.00 80.25 169 PHE A O 1
ATOM 1252 N N . VAL A 1 170 ? -3.124 20.509 10.017 1.00 83.31 170 VAL A N 1
ATOM 1253 C CA . VAL A 1 170 ? -4.446 20.707 9.404 1.00 83.31 170 VAL A CA 1
ATOM 1254 C C . VAL A 1 170 ? -5.197 19.384 9.301 1.00 83.31 170 VAL A C 1
ATOM 1256 O O . VAL A 1 170 ? -6.383 19.331 9.618 1.00 83.31 170 VAL A O 1
ATOM 1259 N N . GLY A 1 171 ? -4.505 18.308 8.917 1.00 83.81 171 GLY A N 1
ATOM 1260 C CA . GLY A 1 171 ? -5.104 16.996 8.673 1.00 83.81 171 GLY A CA 1
ATOM 1261 C C . GLY A 1 171 ? -5.877 16.467 9.875 1.00 83.81 171 GLY A C 1
ATOM 1262 O O . GLY A 1 171 ? -7.063 16.188 9.741 1.00 83.81 171 GLY A O 1
ATOM 1263 N N . ILE A 1 172 ? -5.250 16.398 11.055 1.00 82.69 172 ILE A N 1
ATOM 1264 C CA . ILE A 1 172 ? -5.903 15.892 12.279 1.00 82.69 172 ILE A CA 1
ATOM 1265 C C . ILE A 1 172 ? -7.215 16.641 12.560 1.00 82.69 172 ILE A C 1
ATOM 1267 O O . ILE A 1 172 ? -8.245 16.009 12.779 1.00 82.69 172 ILE A O 1
ATOM 1271 N N . ARG A 1 173 ? -7.208 17.978 12.472 1.00 77.56 173 ARG A N 1
ATOM 1272 C CA . ARG A 1 173 ? -8.404 18.805 12.708 1.00 77.56 173 ARG A CA 1
ATOM 1273 C C . ARG A 1 173 ? -9.504 18.520 11.691 1.00 77.56 173 ARG A C 1
ATOM 1275 O O . ARG A 1 173 ? -10.643 18.291 12.085 1.00 77.56 173 ARG A O 1
ATOM 1282 N N . MET A 1 174 ? -9.151 18.484 10.405 1.00 82.81 174 MET A N 1
ATOM 1283 C CA . MET A 1 174 ? -10.107 18.188 9.337 1.00 82.81 174 MET A CA 1
ATOM 1284 C C . MET A 1 174 ? -10.712 16.796 9.505 1.00 82.81 174 MET A C 1
ATOM 1286 O O . MET A 1 174 ? -11.926 16.664 9.427 1.00 82.81 174 MET A O 1
ATOM 1290 N N . PHE A 1 175 ? -9.907 15.768 9.794 1.00 82.19 175 PHE A N 1
ATOM 1291 C CA . PHE A 1 175 ? -10.416 14.410 10.004 1.00 82.19 175 PHE A CA 1
ATOM 1292 C C . PHE A 1 175 ? -11.328 14.311 11.229 1.00 82.19 175 PHE A C 1
ATOM 1294 O O . PHE A 1 175 ? -12.310 13.571 11.197 1.00 82.19 175 PHE A O 1
ATOM 1301 N N . LEU A 1 176 ? -11.053 15.054 12.300 1.00 78.62 176 LEU A N 1
ATOM 1302 C CA . LEU A 1 176 ? -11.915 15.076 13.482 1.00 78.62 176 LEU A CA 1
ATOM 1303 C C . LEU A 1 176 ? -13.234 15.802 13.242 1.00 78.62 176 LEU A C 1
ATOM 1305 O O . LEU A 1 176 ? -14.264 15.345 13.730 1.00 78.62 176 LEU A O 1
ATOM 1309 N N . GLU A 1 177 ? -13.230 16.896 12.481 1.00 76.81 177 GLU A N 1
ATOM 1310 C CA . GLU A 1 177 ? -14.465 17.546 12.034 1.00 76.81 177 GLU A CA 1
ATOM 1311 C C . GLU A 1 177 ? -15.256 16.652 11.085 1.00 76.81 177 GLU A C 1
ATOM 1313 O O . GLU A 1 177 ? -16.471 16.537 11.236 1.00 76.81 177 GLU A O 1
ATOM 1318 N N . LEU A 1 178 ? -14.570 15.955 10.174 1.00 78.44 178 LEU A N 1
ATOM 1319 C CA . LEU A 1 178 ? -15.18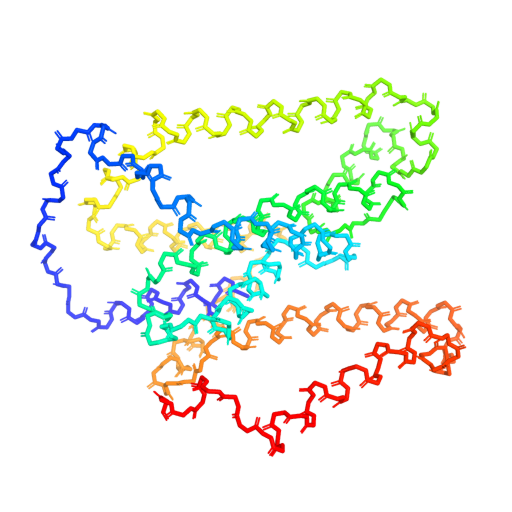3 14.980 9.282 1.00 78.44 178 LEU A CA 1
ATOM 1320 C C . LEU A 1 178 ? -15.906 13.909 10.103 1.00 78.44 178 LEU A C 1
ATOM 1322 O O . LEU A 1 178 ? -17.078 13.670 9.860 1.00 78.44 178 LEU A O 1
ATOM 1326 N N . ASN A 1 179 ? -15.266 13.347 11.137 1.00 75.44 179 ASN A N 1
ATOM 1327 C CA . ASN A 1 179 ? -15.863 12.344 12.034 1.00 75.44 179 ASN A CA 1
ATOM 1328 C C . ASN A 1 179 ? -17.125 12.822 12.784 1.00 75.44 179 ASN A C 1
ATOM 1330 O O . ASN A 1 179 ? -17.812 12.003 13.386 1.00 75.44 179 ASN A O 1
ATOM 1334 N N . ARG A 1 180 ? -17.451 14.122 12.779 1.00 73.31 180 ARG A N 1
ATOM 1335 C CA . ARG A 1 180 ? -18.710 14.634 13.351 1.00 73.31 180 ARG A CA 1
ATOM 1336 C C . ARG A 1 180 ? -19.889 14.531 12.391 1.00 73.31 180 ARG A C 1
ATOM 1338 O O . ARG A 1 180 ? -21.026 14.677 12.836 1.00 73.31 180 ARG A O 1
ATOM 1345 N N . LEU A 1 181 ? -19.638 14.349 11.096 1.00 75.19 181 LEU A N 1
ATOM 1346 C CA . LEU A 1 181 ? -20.704 14.196 10.119 1.00 75.19 181 LEU A CA 1
ATOM 1347 C C . LEU A 1 181 ? -21.429 12.867 10.352 1.00 75.19 181 LEU A C 1
ATOM 1349 O O . LEU A 1 181 ? -20.780 11.854 10.625 1.00 75.19 181 LEU A O 1
ATOM 1353 N N . PRO A 1 182 ? -22.767 12.840 10.221 1.00 77.56 182 PRO A N 1
ATOM 1354 C CA . PRO A 1 182 ? -23.506 11.592 10.289 1.00 77.56 182 PRO A CA 1
ATOM 1355 C C . PRO A 1 182 ? -22.995 10.638 9.210 1.00 77.56 182 PRO A C 1
ATOM 1357 O O . PRO A 1 182 ? -22.748 11.035 8.066 1.00 77.56 182 PRO A O 1
ATOM 1360 N N . TYR A 1 183 ? -22.892 9.360 9.562 1.00 76.50 183 TYR A N 1
ATOM 1361 C CA . TYR A 1 183 ? -22.375 8.322 8.672 1.00 76.50 183 TYR A CA 1
ATOM 1362 C C . TYR A 1 183 ? -23.174 8.210 7.355 1.00 76.50 183 TYR A C 1
ATOM 1364 O O . TYR A 1 183 ? -22.631 7.844 6.313 1.00 76.50 183 TYR A O 1
ATOM 1372 N N . SER A 1 184 ? -24.445 8.637 7.349 1.00 81.00 184 SER A N 1
ATOM 1373 C CA . SER A 1 184 ? -25.260 8.769 6.130 1.00 81.00 184 SER A CA 1
ATOM 1374 C C . SER A 1 184 ? -24.644 9.697 5.077 1.00 81.00 184 SER A C 1
ATOM 1376 O O . SER A 1 184 ? -24.741 9.424 3.885 1.00 81.00 184 SER A O 1
ATOM 1378 N N . ILE A 1 185 ? -24.026 10.806 5.497 1.00 83.94 185 ILE A N 1
ATOM 1379 C CA . ILE A 1 185 ? -23.380 11.741 4.568 1.00 83.94 185 ILE A CA 1
ATOM 1380 C C . ILE A 1 185 ? -22.091 11.114 4.040 1.00 83.94 185 ILE A C 1
ATOM 1382 O O . ILE A 1 185 ? -21.833 11.166 2.841 1.00 83.94 185 ILE A O 1
ATOM 1386 N N . PHE A 1 186 ? -21.313 10.464 4.910 1.00 83.44 186 PHE A N 1
ATOM 1387 C CA . PHE A 1 186 ? -20.106 9.746 4.504 1.00 83.44 186 PHE A CA 1
ATOM 1388 C C . PHE A 1 186 ? -20.382 8.669 3.465 1.00 83.44 186 PHE A C 1
ATOM 1390 O O . PHE A 1 186 ? -19.762 8.675 2.407 1.00 83.44 186 PHE A O 1
ATOM 1397 N N . SER A 1 187 ? -21.323 7.772 3.748 1.00 86.31 187 SER A N 1
ATOM 1398 C CA . SER A 1 187 ? -21.694 6.684 2.841 1.00 86.31 187 SER A CA 1
ATOM 1399 C C . SER A 1 187 ? -22.187 7.212 1.491 1.00 86.31 187 SER A C 1
ATOM 1401 O O . SER A 1 187 ? -21.759 6.707 0.455 1.00 86.31 187 SER A O 1
ATOM 1403 N N . ALA A 1 188 ? -22.989 8.283 1.472 1.00 88.38 188 ALA A N 1
ATOM 1404 C CA . ALA A 1 188 ? -23.424 8.926 0.233 1.00 88.38 188 ALA A CA 1
ATOM 1405 C C . ALA A 1 188 ? -22.249 9.509 -0.574 1.00 88.38 188 ALA A C 1
ATOM 1407 O O . ALA A 1 188 ? -22.141 9.264 -1.776 1.00 88.38 188 ALA A O 1
ATOM 1408 N N . VAL A 1 189 ? -21.338 10.242 0.076 1.00 90.38 189 VAL A N 1
ATOM 1409 C CA . VAL A 1 189 ? -20.152 10.814 -0.583 1.00 90.38 189 VAL A CA 1
ATOM 1410 C C . VAL A 1 189 ? -19.235 9.708 -1.106 1.00 90.38 189 VAL A C 1
ATOM 1412 O O . VAL A 1 189 ? -18.793 9.775 -2.251 1.00 90.38 189 VAL A O 1
ATOM 1415 N N . ILE A 1 190 ? -18.982 8.666 -0.310 1.00 90.56 190 ILE A N 1
ATOM 1416 C CA . ILE A 1 190 ? -18.174 7.513 -0.724 1.00 90.56 190 ILE A CA 1
ATOM 1417 C C . ILE A 1 190 ? -18.825 6.822 -1.923 1.00 90.56 190 ILE A C 1
ATOM 1419 O O . ILE A 1 190 ? -18.121 6.527 -2.884 1.00 90.56 190 ILE A O 1
ATOM 1423 N N . MET A 1 191 ? -20.147 6.623 -1.925 1.00 91.62 191 MET A N 1
ATOM 1424 C CA . MET A 1 191 ? -20.863 6.030 -3.058 1.00 91.62 191 MET A CA 1
ATOM 1425 C C . MET A 1 191 ? -20.687 6.861 -4.334 1.00 91.62 191 MET A C 1
ATOM 1427 O O . MET A 1 191 ? -20.360 6.309 -5.383 1.00 91.62 191 MET A O 1
ATOM 1431 N N . ILE A 1 192 ? -20.836 8.188 -4.249 1.00 92.81 192 ILE A N 1
ATOM 1432 C CA . ILE A 1 192 ? -20.619 9.092 -5.389 1.00 92.81 192 ILE A CA 1
ATOM 1433 C C . ILE A 1 192 ? -19.181 8.967 -5.903 1.00 92.81 192 ILE A C 1
ATOM 1435 O O . ILE A 1 192 ? -18.971 8.799 -7.102 1.00 92.81 192 ILE A O 1
ATOM 1439 N N . LEU A 1 193 ? -18.190 8.989 -5.009 1.00 91.88 193 LEU A N 1
ATOM 1440 C CA . LEU A 1 193 ? -16.782 8.831 -5.381 1.00 91.88 193 LEU A CA 1
ATOM 1441 C C . LEU A 1 193 ? -16.490 7.454 -5.989 1.00 91.88 193 LEU A C 1
ATOM 1443 O O . LEU A 1 193 ? -15.698 7.365 -6.923 1.00 91.88 193 LEU A O 1
ATOM 1447 N N . CYS A 1 194 ? -17.141 6.392 -5.509 1.00 90.88 194 CYS A N 1
ATOM 1448 C CA . CYS A 1 194 ? -17.021 5.049 -6.073 1.00 90.88 194 CYS A CA 1
ATOM 1449 C C . CYS A 1 194 ? -17.577 4.996 -7.499 1.00 90.88 194 CYS A C 1
ATOM 1451 O O . CYS A 1 194 ? -16.903 4.476 -8.385 1.00 90.88 194 CYS A O 1
ATOM 1453 N N . VAL A 1 195 ? -18.753 5.583 -7.741 1.00 91.12 195 VAL A N 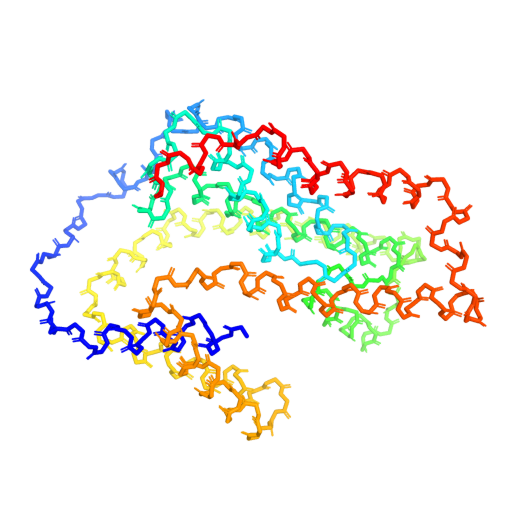1
ATOM 1454 C CA . VAL A 1 195 ? -19.365 5.667 -9.077 1.00 91.12 195 VAL A CA 1
ATOM 1455 C C . VAL A 1 195 ? -18.491 6.486 -10.026 1.00 91.12 195 VAL A C 1
ATOM 1457 O O . VAL A 1 195 ? -18.190 6.028 -11.125 1.00 91.12 195 VAL A O 1
ATOM 1460 N N . VAL A 1 196 ? -18.031 7.666 -9.597 1.00 90.88 196 VAL A N 1
ATOM 1461 C CA . VAL A 1 196 ? -17.151 8.527 -10.404 1.00 90.88 196 VAL A CA 1
ATOM 1462 C C . VAL A 1 196 ? -15.814 7.841 -10.681 1.00 90.88 196 VAL A C 1
ATOM 1464 O O . VAL A 1 196 ? -15.322 7.909 -11.801 1.00 90.88 196 VAL A O 1
ATOM 1467 N N . GLY A 1 197 ? -15.233 7.155 -9.695 1.00 86.44 197 GLY A N 1
ATOM 1468 C CA . GLY A 1 197 ? -13.973 6.430 -9.850 1.00 86.44 197 GLY A CA 1
ATOM 1469 C C . GLY A 1 197 ? -14.088 5.214 -10.770 1.00 86.44 197 GLY A C 1
ATOM 1470 O O . GLY A 1 197 ? -13.215 5.005 -11.608 1.00 86.44 197 GLY A O 1
ATOM 1471 N N . ALA A 1 198 ? -15.170 4.439 -10.651 1.00 86.44 198 ALA A N 1
ATOM 1472 C CA . ALA A 1 198 ? -15.444 3.305 -11.531 1.00 86.44 198 ALA A CA 1
ATOM 1473 C C . ALA A 1 198 ? -15.701 3.766 -12.972 1.00 86.44 198 ALA A C 1
ATOM 1475 O O . ALA A 1 198 ? -15.143 3.197 -13.903 1.00 86.44 198 ALA A O 1
ATOM 1476 N N . PHE A 1 199 ? -16.479 4.838 -13.153 1.00 86.38 199 PHE A N 1
ATOM 1477 C CA . PHE A 1 199 ? -16.746 5.394 -14.476 1.00 86.38 199 PHE A CA 1
ATOM 1478 C C . PHE A 1 199 ? -15.504 6.040 -15.100 1.00 86.38 199 PHE A C 1
ATOM 1480 O O . PHE A 1 199 ? -15.201 5.828 -16.268 1.00 86.38 199 PHE A O 1
ATOM 1487 N N . GLY A 1 200 ? -14.784 6.856 -14.328 1.00 78.12 200 GLY A N 1
ATOM 1488 C CA . GLY A 1 200 ? -13.796 7.803 -14.841 1.00 78.12 200 GLY A CA 1
ATOM 1489 C C . GLY A 1 200 ? -12.504 7.179 -15.362 1.00 78.12 200 GLY A C 1
ATOM 1490 O O . GLY A 1 200 ? -11.788 7.837 -16.111 1.00 78.12 200 GLY A O 1
ATOM 1491 N N . LEU A 1 201 ? -12.196 5.930 -14.998 1.00 70.06 201 LEU A N 1
ATOM 1492 C CA . LEU A 1 201 ? -10.970 5.257 -15.443 1.00 70.06 201 LEU A CA 1
ATOM 1493 C C . LEU A 1 201 ? -11.035 4.803 -16.906 1.00 70.06 201 LEU A C 1
ATOM 1495 O O . LEU A 1 201 ? -10.066 4.984 -17.638 1.00 70.06 201 LEU A O 1
ATOM 1499 N N . ALA A 1 202 ? -12.161 4.225 -17.326 1.00 75.44 202 ALA A N 1
ATOM 1500 C CA . ALA A 1 202 ? -12.340 3.678 -18.674 1.00 75.44 202 ALA A CA 1
ATOM 1501 C C . ALA A 1 202 ? -13.483 4.343 -19.457 1.00 75.44 202 ALA A C 1
ATOM 1503 O O . ALA A 1 202 ? -13.723 3.983 -20.608 1.00 75.44 202 ALA A O 1
ATOM 1504 N N . ASN A 1 203 ? -14.194 5.299 -18.845 1.00 83.31 203 ASN A N 1
ATOM 1505 C CA . ASN A 1 203 ? -15.433 5.884 -19.367 1.00 83.31 203 ASN A CA 1
ATOM 1506 C C . ASN A 1 203 ? -16.448 4.799 -19.782 1.00 83.31 203 ASN A C 1
ATOM 1508 O O . ASN A 1 203 ? -17.120 4.916 -20.807 1.00 83.31 203 ASN A O 1
ATOM 1512 N N . SER A 1 204 ? -16.508 3.714 -19.000 1.00 84.94 204 SER A N 1
ATOM 1513 C CA . SER A 1 204 ? -17.271 2.503 -19.300 1.00 84.94 204 SER A CA 1
ATOM 1514 C C . SER A 1 204 ? -18.430 2.332 -18.324 1.00 84.94 204 SER A C 1
ATOM 1516 O O . SER A 1 204 ? -18.252 2.361 -17.106 1.00 84.94 204 SER A O 1
ATOM 1518 N N . THR A 1 205 ? -19.635 2.130 -18.857 1.00 88.31 205 THR A N 1
ATOM 1519 C CA . THR A 1 205 ? -20.819 1.804 -18.049 1.00 88.31 205 THR A CA 1
ATOM 1520 C C . THR A 1 205 ? -20.773 0.360 -17.538 1.00 88.31 205 THR A C 1
ATOM 1522 O O . THR A 1 205 ? -21.319 0.074 -16.474 1.00 88.31 205 THR A O 1
ATOM 1525 N N . ASP A 1 206 ? -20.068 -0.535 -18.235 1.00 89.88 206 ASP A N 1
ATOM 1526 C CA . ASP A 1 206 ? -19.917 -1.939 -17.832 1.00 89.88 206 ASP A CA 1
ATOM 1527 C C . ASP A 1 206 ? -19.197 -2.062 -16.481 1.00 89.88 206 ASP A C 1
ATOM 1529 O O . ASP A 1 206 ? -19.589 -2.863 -15.627 1.00 89.88 206 ASP A O 1
ATOM 1533 N N . ASP A 1 207 ? -18.220 -1.189 -16.228 1.00 87.44 207 ASP A N 1
ATOM 1534 C CA . ASP A 1 207 ? -17.480 -1.145 -14.965 1.00 87.44 207 ASP A CA 1
ATOM 1535 C C . ASP A 1 207 ? -18.375 -0.743 -13.780 1.00 87.44 207 ASP A C 1
ATOM 1537 O O . ASP A 1 207 ? -18.167 -1.219 -12.659 1.00 87.44 207 ASP A O 1
ATOM 1541 N N . LEU A 1 208 ? -19.420 0.067 -14.008 1.00 90.38 208 LEU A N 1
ATOM 1542 C CA . LEU A 1 208 ? -20.415 0.382 -12.973 1.00 90.38 208 LEU A CA 1
ATOM 1543 C C . LEU A 1 208 ? -21.268 -0.836 -12.645 1.00 90.38 208 LEU A C 1
ATOM 1545 O O . LEU A 1 208 ? -21.496 -1.115 -11.467 1.00 90.38 208 LEU A O 1
ATOM 1549 N N . TYR A 1 209 ? -21.743 -1.561 -13.661 1.00 91.56 209 TYR A N 1
ATOM 1550 C CA . TYR A 1 209 ? -22.526 -2.774 -13.434 1.00 91.56 209 TYR A CA 1
ATOM 1551 C C . TYR A 1 209 ? -21.715 -3.795 -12.640 1.00 91.56 209 TYR A C 1
ATOM 1553 O O . TYR A 1 209 ? -22.202 -4.318 -11.637 1.00 91.56 209 TYR A O 1
ATOM 1561 N N . LEU A 1 210 ? -20.450 -4.008 -13.011 1.00 91.38 210 LEU A N 1
ATOM 1562 C CA . LEU A 1 210 ? -19.536 -4.866 -12.261 1.00 91.38 210 LEU A CA 1
ATOM 1563 C C . LEU A 1 210 ? -19.339 -4.365 -10.828 1.00 91.38 210 LEU A C 1
ATOM 1565 O O . LEU A 1 210 ? -19.397 -5.160 -9.891 1.00 91.38 210 LEU A O 1
ATOM 1569 N N . MET A 1 211 ? -19.156 -3.059 -10.625 1.00 92.62 211 MET A N 1
ATOM 1570 C CA . MET A 1 211 ? -19.023 -2.480 -9.288 1.00 92.62 211 MET A CA 1
ATOM 1571 C C . MET A 1 211 ? -20.234 -2.811 -8.402 1.00 92.62 211 MET A C 1
ATOM 1573 O O . MET A 1 211 ? -20.041 -3.273 -7.277 1.00 92.62 211 MET A O 1
ATOM 1577 N N . PHE A 1 212 ? -21.460 -2.622 -8.896 1.00 93.44 212 PHE A N 1
ATOM 1578 C CA . PHE A 1 212 ? -22.673 -2.917 -8.128 1.00 93.44 212 PHE A CA 1
ATOM 1579 C C . PHE A 1 212 ? -22.879 -4.417 -7.909 1.00 93.44 212 PHE A C 1
ATOM 1581 O O . PHE A 1 212 ? -23.181 -4.821 -6.788 1.00 93.44 212 PHE A O 1
ATOM 1588 N N . VAL A 1 213 ? -22.650 -5.252 -8.929 1.00 94.88 213 VAL A N 1
ATOM 1589 C CA . VAL A 1 213 ? -22.734 -6.717 -8.806 1.00 94.88 213 VAL A CA 1
ATOM 1590 C C . VAL A 1 213 ? -21.769 -7.215 -7.733 1.00 94.88 213 VAL A C 1
ATOM 1592 O O . VAL A 1 213 ? -22.179 -7.920 -6.812 1.00 94.88 213 VAL A O 1
ATOM 1595 N N . PHE A 1 214 ? -20.503 -6.799 -7.785 1.00 93.25 214 PHE A N 1
ATOM 1596 C CA . PHE A 1 214 ? -19.529 -7.171 -6.762 1.00 93.25 214 PHE A CA 1
ATOM 1597 C C . PHE A 1 214 ? -19.800 -6.508 -5.405 1.00 93.25 214 PHE A C 1
ATOM 1599 O O . PHE A 1 214 ? -19.393 -7.062 -4.389 1.00 93.25 214 PHE A O 1
ATOM 1606 N N . GLY A 1 215 ? -20.513 -5.379 -5.358 1.00 93.75 215 GLY A N 1
ATOM 1607 C CA . GLY A 1 215 ? -21.043 -4.803 -4.119 1.00 93.75 215 GLY A CA 1
ATOM 1608 C C . GLY A 1 215 ? -22.079 -5.698 -3.448 1.00 93.75 215 GLY A C 1
ATOM 1609 O O . GLY A 1 215 ? -21.987 -5.953 -2.251 1.00 93.75 215 GLY A O 1
ATOM 1610 N N . VAL A 1 216 ? -23.007 -6.264 -4.222 1.00 94.25 216 VAL A N 1
ATOM 1611 C CA . VAL A 1 216 ? -23.976 -7.248 -3.712 1.00 94.25 216 VAL A CA 1
ATOM 1612 C C . VAL A 1 216 ? -23.272 -8.533 -3.274 1.00 94.25 216 VAL A C 1
ATOM 1614 O O . VAL A 1 216 ? -23.567 -9.053 -2.202 1.00 94.25 216 VAL A O 1
ATOM 1617 N N . VAL A 1 217 ? -22.302 -9.026 -4.051 1.00 94.19 217 VAL A N 1
ATOM 1618 C CA . VAL A 1 217 ? -21.507 -10.208 -3.669 1.00 94.19 217 VAL A CA 1
ATOM 1619 C C . VAL A 1 217 ? -20.766 -9.968 -2.352 1.00 94.19 217 VAL A C 1
ATOM 1621 O O . VAL A 1 217 ? -20.839 -10.809 -1.459 1.00 94.19 217 VAL A O 1
ATOM 1624 N N . GLY A 1 218 ? -20.099 -8.821 -2.199 1.00 91.62 218 GLY A N 1
ATOM 1625 C CA . GLY A 1 218 ? -19.415 -8.458 -0.955 1.00 91.62 218 GLY A CA 1
ATOM 1626 C C . GLY A 1 218 ? -20.377 -8.357 0.233 1.00 91.62 218 GLY A C 1
ATOM 1627 O O . GLY A 1 218 ? -20.074 -8.863 1.310 1.00 91.62 218 GLY A O 1
ATOM 1628 N N . TYR A 1 219 ? -21.565 -7.783 0.025 1.00 91.56 219 TYR A N 1
ATOM 1629 C CA . TYR A 1 219 ? -22.613 -7.701 1.047 1.00 91.56 219 TYR A CA 1
ATOM 1630 C C . TYR A 1 219 ? -23.060 -9.096 1.512 1.00 91.56 219 TYR A C 1
ATOM 1632 O O . TYR A 1 219 ? -23.107 -9.370 2.710 1.00 91.56 219 TYR A O 1
ATOM 1640 N N . VAL A 1 220 ? -23.306 -10.013 0.571 1.00 93.44 220 VAL A N 1
ATOM 1641 C CA . VAL A 1 220 ? -23.655 -11.407 0.881 1.00 93.44 220 VAL A CA 1
ATOM 1642 C C . VAL A 1 220 ? -22.527 -12.105 1.640 1.00 93.44 220 VAL A C 1
ATOM 1644 O O . VAL A 1 220 ? -22.792 -12.779 2.631 1.00 93.44 220 VAL A O 1
ATOM 1647 N N . MET A 1 221 ? -21.272 -11.931 1.218 1.00 91.50 221 MET A N 1
ATOM 1648 C CA . MET A 1 221 ? -20.121 -12.521 1.904 1.00 91.50 221 MET A CA 1
ATOM 1649 C C . MET A 1 221 ? -20.060 -12.103 3.371 1.00 91.50 221 MET A C 1
ATOM 1651 O O . MET A 1 221 ? -19.950 -12.960 4.242 1.00 91.50 221 MET A O 1
ATOM 1655 N N . MET A 1 222 ? -20.186 -10.807 3.648 1.00 87.38 222 MET A N 1
ATOM 1656 C CA . MET A 1 222 ? -20.154 -10.299 5.018 1.00 87.38 222 MET A CA 1
ATOM 1657 C C . MET A 1 222 ? -21.343 -10.777 5.848 1.00 87.38 222 MET A C 1
ATOM 1659 O O . MET A 1 222 ? -21.164 -11.101 7.016 1.00 87.38 222 MET A O 1
ATOM 1663 N N . LYS A 1 223 ? -22.530 -10.913 5.245 1.00 87.38 223 LYS A N 1
ATOM 1664 C CA . LYS A 1 223 ? -23.713 -11.463 5.925 1.00 87.38 223 LYS A CA 1
ATOM 1665 C C . LYS A 1 223 ? -23.544 -12.925 6.352 1.00 87.38 223 LYS A C 1
ATOM 1667 O O . LYS A 1 223 ? -24.186 -13.360 7.301 1.00 87.38 223 LYS A O 1
ATOM 1672 N N . PHE A 1 224 ? -22.693 -13.676 5.656 1.00 90.56 224 PHE A N 1
ATOM 1673 C CA . PHE A 1 224 ? -22.344 -15.061 5.984 1.00 90.56 224 PHE A CA 1
ATOM 1674 C C . PHE A 1 224 ? -21.026 -15.187 6.769 1.00 90.56 224 PHE A C 1
ATOM 1676 O O . PHE A 1 224 ? -20.455 -16.276 6.807 1.00 90.56 224 PHE A O 1
ATOM 1683 N N . ASP A 1 225 ? -20.513 -14.094 7.349 1.00 84.88 225 ASP A N 1
ATOM 1684 C CA . ASP A 1 225 ? -19.217 -14.045 8.048 1.00 84.88 225 ASP A CA 1
ATOM 1685 C C . ASP A 1 225 ? -18.033 -14.534 7.185 1.00 84.88 225 ASP A C 1
ATOM 1687 O O . ASP A 1 225 ? -16.979 -14.945 7.682 1.00 84.88 225 ASP A O 1
ATOM 1691 N N . ILE A 1 226 ? -18.178 -14.479 5.856 1.00 85.75 226 ILE A N 1
ATOM 1692 C CA . ILE A 1 226 ? -17.116 -14.820 4.916 1.00 85.75 226 ILE A CA 1
ATOM 1693 C C . ILE A 1 226 ? -16.174 -13.616 4.833 1.00 85.75 226 ILE A C 1
ATOM 1695 O O . ILE A 1 226 ? -16.585 -12.524 4.428 1.00 85.75 226 ILE A O 1
ATOM 1699 N N . PRO A 1 227 ? -14.882 -13.786 5.160 1.00 81.31 227 PRO A N 1
ATOM 1700 C CA . PRO A 1 227 ? -13.957 -12.672 5.208 1.00 81.31 227 PRO A CA 1
ATOM 1701 C C . PRO A 1 227 ? -13.708 -12.127 3.795 1.00 81.31 227 PRO A C 1
ATOM 1703 O O . PRO A 1 227 ? -13.156 -12.800 2.922 1.00 81.31 227 PRO A O 1
ATOM 1706 N N . VAL A 1 228 ? -14.079 -10.865 3.585 1.00 83.56 228 VAL A N 1
ATOM 1707 C CA . VAL A 1 228 ? -13.923 -10.153 2.307 1.00 83.56 228 VAL A CA 1
ATOM 1708 C C . VAL A 1 228 ? -12.453 -9.858 1.997 1.00 83.56 228 VAL A C 1
ATOM 1710 O O . VAL A 1 228 ? -12.020 -9.970 0.850 1.00 83.56 228 VAL A O 1
ATOM 1713 N N . ALA A 1 229 ? -11.646 -9.532 3.012 1.00 79.12 229 ALA A N 1
ATOM 1714 C CA . ALA A 1 229 ? -10.242 -9.159 2.827 1.00 79.12 229 ALA A CA 1
ATOM 1715 C C . ALA A 1 229 ? -9.396 -10.236 2.096 1.00 79.12 229 ALA A C 1
ATOM 1717 O O . ALA A 1 229 ? -8.708 -9.883 1.136 1.00 79.12 229 ALA A O 1
ATOM 1718 N N . PRO A 1 230 ? -9.462 -11.540 2.445 1.00 81.56 230 PRO A N 1
ATOM 1719 C CA . PRO A 1 230 ? -8.846 -12.614 1.661 1.00 81.56 230 PRO A CA 1
ATOM 1720 C C . PRO A 1 230 ? -9.308 -12.692 0.202 1.00 81.56 230 PRO A C 1
ATOM 1722 O O . PRO A 1 230 ? -8.482 -12.947 -0.670 1.00 81.56 230 PRO A O 1
ATOM 1725 N N . ALA A 1 231 ? -10.591 -12.458 -0.086 1.00 85.56 231 ALA A N 1
ATOM 1726 C CA . ALA A 1 231 ? -11.102 -12.489 -1.457 1.00 85.56 231 ALA A CA 1
ATOM 1727 C C . ALA A 1 231 ? -10.564 -11.321 -2.293 1.00 85.56 231 ALA A C 1
ATOM 1729 O O . ALA A 1 231 ? -10.169 -11.507 -3.441 1.00 85.56 231 ALA A O 1
ATOM 1730 N N . ILE A 1 232 ? -10.470 -10.129 -1.699 1.00 81.69 232 ILE A N 1
ATOM 1731 C CA . ILE A 1 232 ? -9.833 -8.967 -2.331 1.00 81.69 232 ILE A CA 1
ATOM 1732 C C . ILE A 1 232 ? -8.362 -9.254 -2.611 1.00 81.69 232 ILE A C 1
ATOM 1734 O O . ILE A 1 232 ? -7.881 -8.981 -3.708 1.00 81.69 232 ILE A O 1
ATOM 1738 N N . LEU A 1 233 ? -7.654 -9.824 -1.633 1.00 79.69 233 LEU A N 1
ATOM 1739 C CA . LEU A 1 233 ? -6.261 -10.218 -1.803 1.00 79.69 233 LEU A CA 1
ATOM 1740 C C . LEU A 1 233 ? -6.106 -11.238 -2.929 1.00 79.69 233 LEU A C 1
ATOM 1742 O O . LEU A 1 233 ? -5.237 -11.059 -3.772 1.00 79.69 233 LEU A O 1
ATOM 1746 N N . ALA A 1 234 ? -6.964 -12.256 -2.990 1.00 84.44 234 ALA A N 1
ATOM 1747 C CA . ALA A 1 234 ? -6.949 -13.241 -4.066 1.00 84.44 234 ALA A CA 1
ATOM 1748 C C . ALA A 1 234 ? -7.200 -12.601 -5.439 1.00 84.44 234 ALA A C 1
ATOM 1750 O O . ALA A 1 234 ? -6.511 -12.940 -6.395 1.00 84.44 234 ALA A O 1
ATOM 1751 N N . LEU A 1 235 ? -8.129 -11.646 -5.533 1.00 82.81 235 LEU A N 1
ATOM 1752 C CA . LEU A 1 235 ? -8.437 -10.947 -6.780 1.00 82.81 235 LEU A CA 1
ATOM 1753 C C . LEU A 1 235 ? -7.246 -10.121 -7.286 1.00 82.81 235 LEU A C 1
ATOM 1755 O O . LEU A 1 235 ? -6.919 -10.180 -8.467 1.00 82.81 235 LEU A O 1
ATOM 1759 N N . VAL A 1 236 ? -6.569 -9.389 -6.398 1.00 77.00 236 VAL A N 1
ATOM 1760 C CA . VAL A 1 236 ? -5.392 -8.587 -6.773 1.00 77.00 236 VAL A CA 1
ATOM 1761 C C . VAL A 1 236 ? -4.192 -9.477 -7.087 1.00 77.00 236 VAL A C 1
ATOM 1763 O O . VAL A 1 236 ? -3.560 -9.321 -8.129 1.00 77.00 236 VAL A O 1
ATOM 1766 N N . LEU A 1 237 ? -3.864 -10.415 -6.195 1.00 79.50 237 LEU A N 1
ATOM 1767 C CA . LEU A 1 237 ? -2.706 -11.290 -6.379 1.00 79.50 237 LEU A CA 1
ATOM 1768 C C . LEU A 1 237 ? -2.902 -12.241 -7.563 1.00 79.50 237 LEU A C 1
ATOM 1770 O O . LEU A 1 237 ? -1.916 -12.604 -8.192 1.00 79.50 237 LEU A O 1
ATOM 1774 N N . GLY A 1 238 ? -4.139 -12.641 -7.867 1.00 84.75 238 GLY A N 1
ATOM 1775 C CA . GLY A 1 238 ? -4.466 -13.505 -8.998 1.00 84.75 238 GLY A CA 1
ATOM 1776 C C . GLY A 1 238 ? -4.141 -12.851 -10.336 1.00 84.75 238 GLY A C 1
ATOM 1777 O O . GLY A 1 238 ? -3.414 -13.439 -11.131 1.00 84.75 238 GLY A O 1
ATOM 1778 N N . ASP A 1 239 ? -4.598 -11.613 -10.546 1.00 79.38 239 ASP A N 1
ATOM 1779 C CA . ASP A 1 239 ? -4.287 -10.849 -11.764 1.00 79.38 239 ASP A CA 1
ATOM 1780 C C . ASP A 1 239 ? -2.773 -10.657 -11.928 1.00 79.38 239 ASP A C 1
ATOM 1782 O O . ASP A 1 239 ? -2.188 -10.934 -12.975 1.00 79.38 239 ASP A O 1
ATOM 1786 N N . MET A 1 240 ? -2.096 -10.296 -10.839 1.00 76.56 240 MET A N 1
ATOM 1787 C CA . MET A 1 240 ? -0.643 -10.183 -10.835 1.00 76.56 240 MET A CA 1
ATOM 1788 C C . MET A 1 240 ? 0.077 -11.497 -11.143 1.00 76.56 240 MET A C 1
ATOM 1790 O O . MET A 1 240 ? 1.071 -11.495 -11.873 1.00 76.56 240 MET A O 1
ATOM 1794 N N . ALA A 1 241 ? -0.385 -12.606 -10.564 1.00 83.06 241 ALA A N 1
ATOM 1795 C CA . ALA A 1 241 ? 0.204 -13.922 -10.764 1.00 83.06 241 ALA A CA 1
ATOM 1796 C C . ALA A 1 241 ? 0.053 -14.367 -12.220 1.00 83.06 241 ALA A C 1
ATOM 1798 O O . ALA A 1 241 ? 1.034 -14.807 -12.817 1.00 83.06 241 ALA A O 1
ATOM 1799 N N . GLU A 1 242 ? -1.128 -14.179 -12.810 1.00 85.44 242 GLU A N 1
ATOM 1800 C CA . GLU A 1 242 ? -1.397 -14.471 -14.219 1.00 85.44 242 GLU A CA 1
ATOM 1801 C C . GLU A 1 242 ? -0.506 -13.624 -15.133 1.00 85.44 242 GLU A C 1
ATOM 1803 O O . GLU A 1 242 ? 0.148 -14.128 -16.048 1.00 85.44 242 GLU A O 1
ATOM 1808 N N . LEU A 1 243 ? -0.397 -12.329 -14.845 1.00 79.12 243 LEU A N 1
ATOM 1809 C CA . LEU A 1 243 ? 0.392 -11.407 -15.649 1.00 79.12 243 LEU A CA 1
ATOM 1810 C C . LEU A 1 243 ? 1.899 -11.708 -15.556 1.00 79.12 243 LEU A C 1
ATOM 1812 O O . LEU A 1 243 ? 2.610 -11.654 -16.565 1.00 79.12 243 LEU A O 1
ATOM 1816 N N . ALA A 1 244 ? 2.393 -12.081 -14.373 1.00 80.75 244 ALA A N 1
ATOM 1817 C CA . ALA A 1 244 ? 3.770 -12.527 -14.166 1.00 80.75 244 ALA A CA 1
ATOM 1818 C C . ALA A 1 244 ? 4.053 -13.886 -14.828 1.00 80.75 244 ALA A C 1
ATOM 1820 O O . ALA A 1 244 ? 5.111 -14.058 -15.445 1.00 80.75 244 ALA A O 1
ATOM 1821 N N . LEU A 1 245 ? 3.109 -14.828 -14.754 1.00 85.62 245 LEU A N 1
ATOM 1822 C CA . LEU A 1 245 ? 3.191 -16.129 -15.413 1.00 85.62 245 LEU A CA 1
ATOM 1823 C C . LEU A 1 245 ? 3.254 -15.953 -16.930 1.00 85.62 245 LEU A C 1
ATOM 1825 O O . LEU A 1 245 ? 4.177 -16.454 -17.571 1.00 85.62 245 LEU A O 1
ATOM 1829 N N . ARG A 1 246 ? 2.338 -15.162 -17.495 1.00 84.94 246 ARG A N 1
ATOM 1830 C CA . ARG A 1 246 ? 2.291 -14.863 -18.927 1.00 84.94 246 ARG A CA 1
ATOM 1831 C C . ARG A 1 246 ? 3.581 -14.207 -19.404 1.00 84.94 246 ARG A C 1
ATOM 1833 O O . ARG A 1 246 ? 4.141 -14.637 -20.406 1.00 84.94 246 ARG A O 1
ATOM 1840 N N . ARG A 1 247 ? 4.096 -13.206 -18.681 1.00 80.88 247 ARG A N 1
ATOM 1841 C CA . ARG A 1 247 ? 5.396 -12.581 -18.995 1.00 80.88 247 ARG A CA 1
ATOM 1842 C C . ARG A 1 247 ? 6.538 -13.595 -18.973 1.00 80.88 247 ARG A C 1
ATOM 1844 O O . ARG A 1 247 ? 7.371 -13.577 -19.872 1.00 80.88 247 ARG A O 1
ATOM 1851 N N . SER A 1 248 ? 6.565 -14.483 -17.983 1.00 83.94 248 SER A N 1
ATOM 1852 C CA . SER A 1 248 ? 7.613 -15.502 -17.862 1.00 83.94 248 SER A CA 1
ATOM 1853 C C . SER A 1 248 ? 7.561 -16.514 -19.006 1.00 83.94 248 SER A C 1
ATOM 1855 O O . SER A 1 248 ? 8.596 -16.811 -19.593 1.00 83.94 248 SER A O 1
ATOM 1857 N N . LEU A 1 249 ? 6.364 -16.981 -19.373 1.00 86.81 249 LEU A N 1
ATOM 1858 C CA . LEU A 1 249 ? 6.164 -17.895 -20.500 1.00 86.81 249 LEU A CA 1
ATOM 1859 C C . LEU A 1 249 ? 6.486 -17.237 -21.844 1.00 86.81 249 LEU A C 1
ATOM 1861 O O . LEU A 1 249 ? 7.053 -17.875 -22.722 1.00 86.81 249 LEU A O 1
ATOM 1865 N N . LEU A 1 250 ? 6.182 -15.948 -22.013 1.00 86.25 250 LEU A N 1
ATOM 1866 C CA . LEU A 1 250 ? 6.585 -15.207 -23.210 1.00 86.25 250 LEU A CA 1
ATOM 1867 C C . LEU A 1 250 ? 8.113 -15.125 -23.337 1.00 86.25 250 LEU A C 1
ATOM 1869 O O . LEU A 1 250 ? 8.642 -15.296 -24.431 1.00 86.25 250 LEU A O 1
ATOM 1873 N N . LEU A 1 251 ? 8.828 -14.922 -22.225 1.00 84.88 251 LEU A N 1
ATOM 1874 C CA . LEU A 1 251 ? 10.295 -14.910 -22.208 1.00 84.88 251 LEU A CA 1
ATOM 1875 C C . LEU A 1 251 ? 10.910 -16.290 -22.487 1.00 84.88 251 LEU A C 1
ATOM 1877 O O . LEU A 1 251 ? 12.022 -16.354 -23.006 1.00 84.88 251 LEU A O 1
ATOM 1881 N N . SER A 1 252 ? 10.210 -17.379 -22.161 1.00 86.38 252 SER A N 1
ATOM 1882 C CA . SER A 1 252 ? 10.644 -18.754 -22.442 1.00 86.38 252 SER A CA 1
ATOM 1883 C C . SER A 1 252 ? 10.091 -19.332 -23.743 1.00 86.38 252 SER A C 1
ATOM 1885 O O . SER A 1 252 ? 10.234 -20.530 -23.976 1.00 86.38 252 SER A O 1
ATOM 1887 N N . MET A 1 253 ? 9.452 -18.515 -24.589 1.00 86.69 253 MET A N 1
ATOM 1888 C CA . MET A 1 253 ? 8.811 -18.970 -25.832 1.00 86.69 253 MET A CA 1
ATOM 1889 C C . MET A 1 253 ? 7.777 -20.092 -25.601 1.00 86.69 253 MET A C 1
ATOM 1891 O O . MET A 1 253 ? 7.599 -20.974 -26.436 1.00 86.69 253 MET A O 1
ATOM 1895 N N . GLY A 1 254 ? 7.086 -20.058 -24.461 1.00 84.75 254 GLY A N 1
ATOM 1896 C CA . GLY A 1 254 ? 6.046 -21.013 -24.079 1.00 84.75 254 GLY A CA 1
ATOM 1897 C C . GLY A 1 254 ? 6.535 -22.213 -23.268 1.00 84.75 254 GLY A C 1
ATOM 1898 O O . GLY A 1 254 ? 5.705 -23.030 -22.881 1.00 84.75 254 GLY A O 1
ATOM 1899 N N . ASP A 1 255 ? 7.832 -22.326 -22.970 1.00 86.69 255 ASP A N 1
ATOM 1900 C CA . ASP A 1 255 ? 8.361 -23.426 -22.160 1.00 86.69 255 ASP A CA 1
ATOM 1901 C C . ASP A 1 255 ? 8.129 -23.178 -20.649 1.00 86.69 255 ASP A C 1
ATOM 1903 O O . ASP A 1 255 ? 8.725 -22.255 -20.075 1.00 86.69 255 ASP A O 1
ATOM 1907 N N . PRO A 1 256 ? 7.291 -23.980 -19.961 1.00 84.50 256 PRO A N 1
ATOM 1908 C CA . PRO A 1 256 ? 7.013 -23.810 -18.536 1.00 84.50 256 PRO A CA 1
ATOM 1909 C C . PRO A 1 256 ? 8.196 -24.185 -17.635 1.00 84.50 256 PRO A C 1
ATOM 1911 O O . PRO A 1 256 ? 8.180 -23.856 -16.445 1.00 84.50 256 PRO A O 1
ATOM 1914 N N . THR A 1 257 ? 9.241 -24.832 -18.165 1.00 86.69 257 THR A N 1
ATOM 1915 C CA . THR A 1 257 ? 10.419 -25.207 -17.372 1.00 86.69 257 THR A CA 1
ATOM 1916 C C . THR A 1 257 ? 11.121 -23.994 -16.766 1.00 86.69 257 THR A C 1
ATOM 1918 O O . THR A 1 257 ? 11.676 -24.122 -15.676 1.00 86.69 257 THR A O 1
ATOM 1921 N N . ILE A 1 258 ? 10.989 -22.795 -17.357 1.00 83.06 258 ILE A N 1
ATOM 1922 C CA . ILE A 1 258 ? 11.576 -21.541 -16.847 1.00 83.06 258 ILE A CA 1
ATOM 1923 C C . ILE A 1 258 ? 11.211 -21.234 -15.386 1.00 83.06 258 ILE A C 1
ATOM 1925 O O . ILE A 1 258 ? 11.999 -20.610 -14.670 1.00 83.06 258 ILE A O 1
ATOM 1929 N N . LEU A 1 259 ? 10.048 -21.705 -14.923 1.00 81.81 259 LEU A N 1
ATOM 1930 C CA . LEU A 1 259 ? 9.593 -21.543 -13.540 1.00 81.81 259 LEU A CA 1
ATOM 1931 C C . LEU A 1 259 ? 10.471 -22.313 -12.544 1.00 81.81 259 LEU A C 1
ATOM 1933 O O . LEU A 1 259 ? 10.595 -21.906 -11.392 1.00 81.81 259 LEU A O 1
ATOM 1937 N N . ILE A 1 260 ? 11.105 -23.398 -12.989 1.00 85.88 260 ILE A N 1
ATOM 1938 C CA . ILE A 1 260 ? 11.933 -24.291 -12.169 1.00 85.88 260 ILE A CA 1
ATOM 1939 C C . ILE A 1 260 ? 13.413 -24.202 -12.585 1.00 85.88 260 ILE A C 1
ATOM 1941 O O . ILE A 1 260 ? 14.291 -24.534 -11.803 1.00 85.88 260 ILE A O 1
ATOM 1945 N N . SER A 1 261 ? 13.747 -23.680 -13.768 1.00 82.75 261 SER A N 1
ATOM 1946 C CA . SER A 1 261 ? 15.141 -23.575 -14.233 1.00 82.75 261 SER A CA 1
ATOM 1947 C C . SER A 1 261 ? 15.990 -22.560 -13.459 1.00 82.75 261 SER A C 1
ATOM 1949 O O . SER A 1 261 ? 17.218 -22.621 -13.499 1.00 82.75 261 SER A O 1
ATOM 1951 N N . ARG A 1 262 ? 15.370 -21.578 -12.792 1.00 83.81 262 ARG A N 1
ATOM 1952 C CA . ARG A 1 262 ? 16.073 -20.478 -12.108 1.00 83.81 262 ARG A CA 1
ATOM 1953 C C . ARG A 1 262 ? 16.206 -20.773 -10.604 1.00 83.81 262 ARG A C 1
ATOM 1955 O O . ARG A 1 262 ? 15.185 -20.981 -9.948 1.00 83.81 262 ARG A O 1
ATOM 1962 N N . PRO A 1 263 ? 17.415 -20.676 -10.012 1.00 85.06 263 PRO A N 1
ATOM 1963 C CA . PRO A 1 263 ? 17.635 -20.958 -8.587 1.00 85.06 263 PRO A CA 1
ATOM 1964 C C . PRO A 1 263 ? 16.746 -20.132 -7.646 1.00 85.06 263 PRO A C 1
ATOM 1966 O O . PRO A 1 263 ? 16.219 -20.651 -6.668 1.00 85.06 263 PRO A O 1
ATOM 1969 N N . ILE A 1 264 ? 16.533 -18.851 -7.970 1.00 85.00 264 ILE A N 1
ATOM 1970 C CA . ILE A 1 264 ? 15.683 -17.946 -7.183 1.00 85.00 264 ILE A CA 1
ATOM 1971 C C . ILE A 1 264 ? 14.219 -18.400 -7.230 1.00 85.00 264 ILE A C 1
ATOM 1973 O O . ILE A 1 264 ? 13.557 -18.429 -6.195 1.00 85.00 264 ILE A O 1
ATOM 1977 N N . SER A 1 265 ? 13.725 -18.801 -8.406 1.00 84.00 265 SER A N 1
ATOM 1978 C CA . SER A 1 265 ? 12.355 -19.293 -8.566 1.00 84.00 265 SER A CA 1
ATOM 1979 C C . SER A 1 265 ? 12.120 -20.566 -7.757 1.00 84.00 265 SER A C 1
ATOM 1981 O O . SER A 1 265 ? 11.107 -20.658 -7.072 1.00 84.00 265 SER A O 1
ATOM 1983 N N . ILE A 1 266 ? 13.080 -21.500 -7.746 1.00 85.69 266 ILE A N 1
ATOM 1984 C CA . ILE A 1 266 ? 13.008 -22.712 -6.912 1.00 85.69 266 ILE A CA 1
ATOM 1985 C C . ILE A 1 266 ? 12.914 -22.347 -5.427 1.00 85.69 266 ILE A C 1
ATOM 1987 O O . ILE A 1 266 ? 12.051 -22.870 -4.726 1.00 85.69 266 ILE A O 1
ATOM 1991 N N . ILE A 1 267 ? 13.777 -21.448 -4.941 1.00 87.81 267 ILE A N 1
ATOM 1992 C CA . ILE A 1 267 ? 13.782 -21.033 -3.529 1.00 87.81 267 ILE A CA 1
ATOM 1993 C C . ILE A 1 267 ? 12.434 -20.409 -3.143 1.00 87.81 267 ILE A C 1
ATOM 1995 O O . ILE A 1 267 ? 11.882 -20.736 -2.092 1.00 87.81 267 ILE A O 1
ATOM 1999 N N . LEU A 1 268 ? 11.877 -19.545 -3.997 1.00 84.81 268 LEU A N 1
ATOM 2000 C CA . LEU A 1 268 ? 10.582 -18.905 -3.758 1.00 84.81 268 LEU A CA 1
ATOM 2001 C C . LEU A 1 268 ? 9.418 -19.901 -3.820 1.00 84.81 268 LEU A C 1
ATOM 2003 O O . LEU A 1 268 ? 8.540 -19.851 -2.960 1.00 84.81 268 LEU A O 1
ATOM 2007 N N . LEU A 1 269 ? 9.422 -20.829 -4.781 1.00 86.06 269 LEU A N 1
ATOM 2008 C CA . LEU A 1 269 ? 8.410 -21.884 -4.897 1.00 86.06 269 LEU A CA 1
ATOM 2009 C C . LEU A 1 269 ? 8.441 -22.821 -3.689 1.00 86.06 269 LEU A C 1
ATOM 2011 O O . LEU A 1 269 ? 7.395 -23.103 -3.108 1.00 86.06 269 LEU A O 1
ATOM 2015 N N . LEU A 1 270 ? 9.628 -23.247 -3.252 1.00 87.44 270 LEU A N 1
ATOM 2016 C CA . LEU A 1 270 ? 9.785 -24.030 -2.026 1.00 87.44 270 LEU A CA 1
ATOM 2017 C C . LEU A 1 270 ? 9.288 -23.249 -0.807 1.00 87.44 270 LEU A C 1
ATOM 2019 O O . LEU A 1 270 ? 8.542 -23.796 0.001 1.00 87.44 270 LEU A O 1
ATOM 2023 N N . GLY A 1 271 ? 9.634 -21.964 -0.694 1.00 86.25 271 GLY A N 1
ATOM 2024 C CA . GLY A 1 271 ? 9.130 -21.089 0.364 1.00 86.25 271 GLY A CA 1
ATOM 2025 C C . GLY A 1 271 ? 7.602 -20.977 0.367 1.00 86.25 271 GLY A C 1
ATOM 2026 O O . GLY A 1 271 ? 6.985 -21.044 1.430 1.00 86.25 271 GLY A O 1
ATOM 2027 N N . ALA A 1 272 ? 6.978 -20.872 -0.809 1.00 85.06 272 ALA A N 1
ATOM 2028 C CA . ALA A 1 272 ? 5.526 -20.844 -0.959 1.00 85.06 272 ALA A CA 1
ATOM 2029 C C . ALA A 1 272 ? 4.881 -22.167 -0.519 1.00 85.06 272 ALA A C 1
ATOM 2031 O O . ALA A 1 272 ? 3.943 -22.152 0.278 1.00 85.06 272 ALA A O 1
ATOM 2032 N N . VAL A 1 273 ? 5.423 -23.309 -0.958 1.00 86.88 273 VAL A N 1
ATOM 2033 C CA . VAL A 1 273 ? 4.952 -24.642 -0.543 1.00 86.88 273 VAL A CA 1
ATOM 2034 C C . VAL A 1 273 ? 5.081 -24.810 0.970 1.00 86.88 273 VAL A C 1
ATOM 2036 O O . VAL A 1 273 ? 4.118 -25.196 1.629 1.00 86.88 273 VAL A O 1
ATOM 2039 N N . ILE A 1 274 ? 6.225 -24.443 1.552 1.00 86.81 274 ILE A N 1
ATOM 2040 C CA . ILE A 1 274 ? 6.434 -24.482 3.005 1.00 86.81 274 ILE A CA 1
ATOM 2041 C C . ILE A 1 274 ? 5.423 -23.580 3.719 1.00 86.81 274 ILE A C 1
ATOM 2043 O O . ILE A 1 274 ? 4.851 -23.992 4.721 1.00 86.81 274 ILE A O 1
ATOM 2047 N N . SER A 1 275 ? 5.155 -22.379 3.206 1.00 80.25 275 SER A N 1
ATOM 2048 C CA . SER A 1 275 ? 4.185 -21.444 3.790 1.00 80.25 275 SER A CA 1
ATOM 2049 C C . SER A 1 275 ? 2.749 -21.987 3.796 1.00 80.25 275 SER A C 1
ATOM 2051 O O . SER A 1 275 ? 1.989 -21.667 4.706 1.00 80.25 275 SER A O 1
ATOM 2053 N N . ILE A 1 276 ? 2.377 -22.828 2.825 1.00 83.81 276 ILE A N 1
ATOM 2054 C CA . ILE A 1 276 ? 1.063 -23.491 2.769 1.00 83.81 276 ILE A CA 1
ATOM 2055 C C . ILE A 1 276 ? 1.022 -24.716 3.688 1.00 83.81 276 ILE A C 1
ATOM 2057 O O . ILE A 1 276 ? 0.036 -24.938 4.388 1.00 83.81 276 ILE A O 1
ATOM 2061 N N . VAL A 1 277 ? 2.097 -25.507 3.712 1.00 85.31 277 VAL A N 1
ATOM 2062 C CA . VAL A 1 277 ? 2.162 -26.768 4.466 1.00 85.31 277 VAL A CA 1
ATOM 2063 C C . VAL A 1 277 ? 2.390 -26.528 5.963 1.00 85.31 277 VAL A C 1
ATOM 2065 O O . VAL A 1 277 ? 1.828 -27.227 6.804 1.00 85.31 277 VAL A O 1
ATOM 2068 N N . TYR A 1 278 ? 3.164 -25.510 6.335 1.00 81.75 278 TYR A N 1
ATOM 2069 C CA . TYR A 1 278 ? 3.516 -25.222 7.727 1.00 81.75 278 TYR A CA 1
ATOM 2070 C C . TYR A 1 278 ? 2.300 -24.922 8.636 1.00 81.75 278 TYR A C 1
ATOM 2072 O O . TYR A 1 278 ? 2.223 -25.510 9.718 1.00 81.75 278 TYR A O 1
ATOM 2080 N N . PRO A 1 279 ? 1.309 -24.096 8.234 1.00 77.88 279 PRO A N 1
ATOM 2081 C CA . PRO A 1 279 ? 0.086 -23.871 9.007 1.00 77.88 279 PRO A CA 1
ATOM 2082 C C . PRO A 1 279 ? -0.785 -25.122 9.177 1.00 77.88 279 PRO A C 1
ATOM 2084 O O . PRO A 1 279 ? -1.495 -25.219 10.178 1.00 77.88 279 PRO A O 1
ATOM 2087 N N . LEU A 1 280 ? -0.732 -26.069 8.229 1.00 79.31 280 LEU A N 1
ATOM 2088 C CA . LEU A 1 280 ? -1.469 -27.337 8.312 1.00 79.31 280 LEU A CA 1
ATOM 2089 C C . LEU A 1 280 ? -0.897 -28.249 9.407 1.00 79.31 280 LEU A C 1
ATOM 2091 O O . LEU A 1 280 ? -1.645 -28.983 10.045 1.00 79.31 280 LEU A O 1
ATOM 2095 N N . ILE A 1 281 ? 0.412 -28.162 9.663 1.00 78.31 281 ILE A N 1
ATOM 2096 C CA . ILE A 1 281 ? 1.107 -28.939 10.701 1.00 78.31 281 ILE A CA 1
ATOM 2097 C C . ILE A 1 281 ? 1.057 -28.219 12.059 1.00 78.31 281 ILE A C 1
ATOM 2099 O O . ILE A 1 281 ? 0.932 -28.857 13.104 1.00 78.31 281 ILE A O 1
ATOM 2103 N N . LYS A 1 282 ? 1.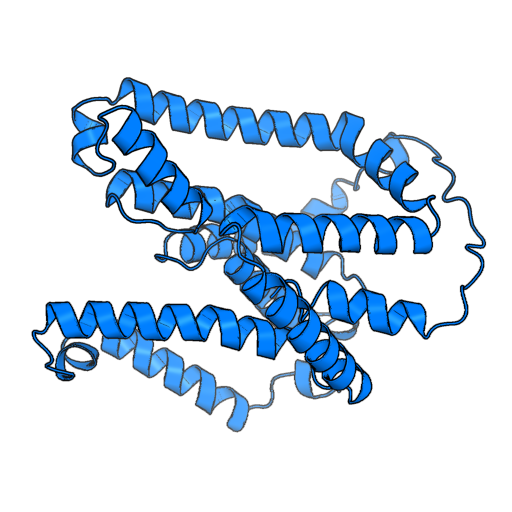132 -26.881 12.071 1.00 65.94 282 LYS A N 1
ATOM 2104 C CA . LYS A 1 282 ? 1.130 -26.066 13.293 1.00 65.94 282 LYS A CA 1
ATOM 2105 C C . LYS A 1 282 ? 0.153 -24.903 13.153 1.00 65.94 282 LYS A C 1
ATOM 2107 O O . LYS A 1 282 ? 0.496 -23.865 12.586 1.00 65.94 282 LYS A O 1
ATOM 2112 N N . LYS A 1 283 ? -1.054 -25.062 13.714 1.00 58.75 283 LYS A N 1
ATOM 2113 C CA . LYS A 1 283 ? -2.091 -24.018 13.696 1.00 58.75 283 LYS A CA 1
ATOM 2114 C C . LYS A 1 283 ? -1.528 -22.702 14.269 1.00 58.75 283 LYS A C 1
ATOM 2116 O O . LYS A 1 283 ? -1.101 -22.682 15.428 1.00 58.75 283 LYS A O 1
ATOM 2121 N N . PRO A 1 284 ? -1.494 -21.605 13.493 1.00 57.09 284 PRO A N 1
ATOM 2122 C CA . PRO A 1 284 ? -1.059 -20.309 13.998 1.00 57.09 284 PRO A CA 1
ATOM 2123 C C . PRO A 1 284 ? -2.043 -19.793 15.057 1.00 57.09 284 PRO A C 1
ATOM 2125 O O . PRO A 1 284 ? -3.252 -19.962 14.921 1.00 57.09 284 PRO A O 1
ATOM 2128 N N . LYS A 1 285 ? -1.520 -19.121 16.093 1.00 52.59 285 LYS A N 1
ATOM 2129 C CA . LYS A 1 285 ? -2.281 -18.626 17.261 1.00 52.59 285 LYS A CA 1
ATOM 2130 C C . LYS A 1 285 ? -3.510 -17.765 16.917 1.00 52.59 285 LYS A C 1
ATOM 2132 O O . LYS A 1 285 ? -4.433 -17.704 17.714 1.00 52.59 285 LYS A O 1
ATOM 2137 N N . ILE A 1 286 ? -3.547 -17.141 15.737 1.00 51.12 286 ILE A N 1
ATOM 2138 C CA . ILE A 1 286 ? -4.686 -16.331 15.261 1.00 51.12 286 ILE A CA 1
ATOM 2139 C C . ILE A 1 286 ? -5.946 -17.171 15.004 1.00 51.12 286 ILE A C 1
ATOM 2141 O O . ILE A 1 286 ? -7.047 -16.673 15.185 1.00 51.12 286 ILE A O 1
ATOM 2145 N N . LEU A 1 287 ? -5.805 -18.445 14.625 1.00 46.62 287 LEU A N 1
ATOM 2146 C CA . LEU A 1 287 ? -6.938 -19.336 14.332 1.00 46.62 287 LEU A CA 1
ATOM 2147 C C . LEU A 1 287 ? -7.450 -20.092 15.569 1.00 46.62 287 LEU A C 1
ATOM 2149 O O . LEU A 1 287 ? -8.261 -21.000 15.436 1.00 46.62 287 LEU A O 1
ATOM 2153 N N . GLN A 1 288 ? -6.936 -19.785 16.763 1.00 40.16 288 GLN A N 1
ATOM 2154 C CA . GLN A 1 288 ? -7.398 -20.395 18.016 1.00 40.16 288 GLN A CA 1
ATOM 2155 C C . GLN A 1 288 ? -8.461 -19.550 18.735 1.00 40.16 288 GLN A C 1
ATOM 2157 O O . GLN A 1 288 ? -8.940 -19.967 19.783 1.00 40.16 288 GLN A O 1
ATOM 2162 N N . GLY A 1 289 ? -8.812 -18.380 18.191 1.00 44.09 289 GLY A N 1
ATOM 2163 C CA . GLY A 1 289 ? -9.807 -17.465 18.762 1.00 44.09 289 GLY A CA 1
ATOM 2164 C C . GLY A 1 289 ? -10.874 -16.989 17.773 1.00 44.09 289 GLY A C 1
ATOM 2165 O O . GLY A 1 289 ? -11.476 -15.952 18.031 1.00 44.09 289 GLY A O 1
ATOM 2166 N N . ALA A 1 290 ? -11.056 -17.701 16.657 1.00 32.88 290 ALA A N 1
ATOM 2167 C CA . ALA A 1 290 ? -12.210 -17.558 15.769 1.00 32.88 290 ALA A CA 1
ATOM 2168 C C . ALA A 1 290 ? -13.174 -18.717 16.028 1.00 32.88 290 ALA A C 1
ATOM 2170 O O . ALA A 1 290 ? -12.664 -19.858 16.147 1.00 32.88 290 ALA A O 1
#